Protein AF-0000000078463707 (afdb_homodimer)

Organism: Toxocara canis (NCBI:txid6265)

Secondary structure (DSSP, 8-state):
-----------------------------HHHHHT-SS-HHHHHHHHHTT-SSEE-HHHHHHHHHHHHHHHHHHHHHHHHHHHHTT-SEE-HHHHHHHHHTSHHHHHHTTTB---SSSS---B-HHHH-----/-----------------------------HHHHHT-SS-HHHHHHHHHTT-SSEE-HHHHHHHHHHHHHHHHHHHHHHHHHHHHTT-SEE-HHHHHHHHHTSHHHHHHTTTBPP--SSS---B-HHHH-----

pLDDT: mean 77.5, std 25.82, range [24.16, 98.62]

Solvent-accessible surface area (backbone atoms only — not comparable to full-atom values): 15697 Å² total; per-residue (Å²): 136,87,78,77,78,77,77,77,77,78,74,77,75,76,75,72,74,73,73,68,69,70,73,63,78,69,68,71,50,70,17,61,77,52,74,41,86,61,57,30,70,62,48,40,59,54,48,53,76,50,34,96,49,51,67,34,71,67,22,32,46,44,52,46,50,52,51,50,51,50,49,37,53,51,38,50,41,10,44,50,43,14,48,78,68,74,38,72,46,27,38,44,65,18,46,46,51,32,33,67,73,28,72,51,46,25,64,68,45,61,76,55,42,73,47,83,65,102,52,60,46,60,60,59,59,70,76,72,58,70,68,85,125,138,86,80,77,77,78,77,78,78,79,75,78,75,74,76,71,75,72,73,68,70,70,73,64,76,71,67,71,49,69,18,60,77,54,73,41,87,64,57,30,71,62,47,40,57,54,48,54,76,49,35,94,47,52,68,34,71,68,23,34,48,43,51,46,50,51,51,51,51,51,49,36,52,50,40,49,41,10,43,49,44,14,48,78,66,73,38,73,45,29,38,40,57,19,46,45,49,32,32,66,73,29,72,51,46,27,65,69,44,61,76,55,42,76,46,75,60,103,51,61,43,58,63,60,58,71,77,73,56,71,67,85,125

InterPro domains:
  IPR002119 Histone H2A [PR00620] (26-48)
  IPR002119 Histone H2A [PR00620] (69-82)
  IPR002119 Histone H2A [PR00620] (83-97)
  IPR002119 Histone H2A [PR00620] (111-129)
  IPR002119 Histone H2A [PTHR23430] (25-131)
  IPR002119 Histone H2A [SM00414] (15-133)
  IPR007125 Core Histone H2A/H2B/H3 domain [PF00125] (20-100)
  IPR009072 Histone-fold [G3DSA:1.10.20.10] (13-133)
  IPR009072 Histone-fold [SSF47113] (27-130)
  IPR032454 Histone H2A, C-terminal domain [PF16211] (103-131)
  IPR032458 Histone H2A conserved site [PS00046] (34-40)
  IPR061508 Histone H2A, histone fold [cd00074] (29-114)

Radius of gyration: 28.85 Å; Cα contacts (8 Å, |Δi|>4): 300; chains: 2; bounding box: 52×105×81 Å

Foldseek 3Di:
DPPPPPPPPPPPPPPPPPPPPVVVVVPDAPCVVLVHPDRLVVQLVVVVVQDPDHDDSVRSSVVRVVVRVVVVQLVVQLCVQCVVVVHPDRDLVSSVCSQCVDPVSCVVCVQWARDDDPDDTPRDVCVRPPPDD/DPPPPPPPPPPPPPPPPPPPPVVPVPPDAPCVVLVHPDRLVVQLVVVVVQDPDHDDSVRSSVVRVVVRVVVVQLVVQLCVQCVVVVHPDRALVSSVCSQCVDPVSCVVCVQWARDRPPDDTDRDVCVRCPDDD

Nearest PDB structures (foldseek):
  6jm9-assembly1_C  TM=8.079E-01  e=2.752E-10  Xenopus laevis
  1p3l-assembly1_C  TM=8.059E-01  e=3.718E-10  Xenopus laevis
  5av8-assembly1_C  TM=8.202E-01  e=9.732E-10  Homo sapiens
  6l4a-assembly1_M  TM=8.070E-01  e=7.651E-10  Homo sapiens
  1zbb-assembly1_G  TM=7.973E-01  e=1.098E-09  Xenopus laevis

Structure (mmCIF, N/CA/C/O backbone):
data_AF-0000000078463707-model_v1
#
loop_
_entity.id
_entity.type
_entity.pdbx_description
1 polymer 'Histone H2A'
#
loop_
_atom_site.group_PDB
_atom_site.id
_atom_site.type_symbol
_atom_site.label_atom_id
_atom_site.label_alt_id
_atom_site.label_comp_id
_atom_site.label_asym_id
_atom_site.label_entity_id
_atom_site.label_seq_id
_atom_site.pdbx_PDB_ins_code
_atom_site.Cartn_x
_atom_site.Cartn_y
_atom_site.Cartn_z
_atom_site.occupancy
_atom_site.B_iso_or_equiv
_atom_site.auth_seq_id
_atom_site.auth_comp_id
_atom_site.auth_asym_id
_atom_site.auth_atom_id
_atom_site.pdbx_PDB_model_num
ATOM 1 N N . MET A 1 1 ? 4.469 89 16.562 1 32.66 1 MET A N 1
ATOM 2 C CA . MET A 1 1 ? 5.301 87.938 16 1 32.66 1 MET A CA 1
ATOM 3 C C . MET A 1 1 ? 4.703 86.562 16.297 1 32.66 1 MET A C 1
ATOM 5 O O . MET A 1 1 ? 4.535 86.188 17.453 1 32.66 1 MET A O 1
ATOM 9 N N . ALA A 1 2 ? 3.826 86.062 15.289 1 37.41 2 ALA A N 1
ATOM 10 C CA . ALA A 1 2 ? 2.889 85 15.172 1 37.41 2 ALA A CA 1
ATOM 11 C C . ALA A 1 2 ? 3.617 83.625 15.227 1 37.41 2 ALA A C 1
ATOM 13 O O . ALA A 1 2 ? 4.488 83.375 14.406 1 37.41 2 ALA A O 1
ATOM 14 N N . GLU A 1 3 ? 3.953 83.188 16.484 1 33.53 3 GLU A N 1
ATOM 15 C CA . GLU A 1 3 ? 4.613 81.938 16.781 1 33.53 3 GLU A CA 1
ATOM 16 C C . GLU A 1 3 ? 3.803 80.75 16.266 1 33.53 3 GLU A C 1
ATOM 18 O O . GLU A 1 3 ? 2.66 80.562 16.672 1 33.53 3 GLU A O 1
ATOM 23 N N . TYR A 1 4 ? 3.877 80.438 14.953 1 35.53 4 TYR A N 1
ATOM 24 C CA . TYR A 1 4 ? 3.307 79.25 14.25 1 35.53 4 TYR A CA 1
ATOM 25 C C . TYR A 1 4 ? 3.713 77.938 14.93 1 35.53 4 TYR A C 1
ATOM 27 O O . TYR A 1 4 ? 4.902 77.688 15.102 1 35.53 4 TYR A O 1
ATOM 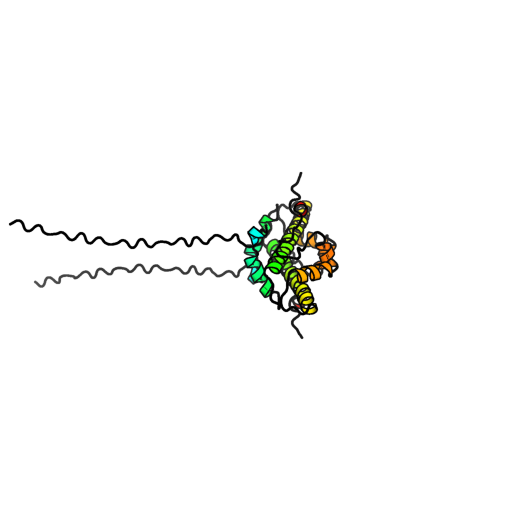35 N N . SER A 1 5 ? 3.016 77.562 16.047 1 36.62 5 SER A N 1
ATOM 36 C CA . SER A 1 5 ? 3.105 76.312 16.734 1 36.62 5 SER A CA 1
ATOM 37 C C . SER A 1 5 ? 3.043 75.125 15.75 1 36.62 5 SER A C 1
ATOM 39 O O . SER A 1 5 ? 2.074 75 15 1 36.62 5 SER A O 1
ATOM 41 N N . ASP A 1 6 ? 4.168 74.688 15.227 1 36.41 6 ASP A N 1
ATOM 42 C CA . ASP A 1 6 ? 4.402 73.562 14.352 1 36.41 6 ASP A CA 1
ATOM 43 C C . ASP A 1 6 ? 3.855 72.25 14.961 1 36.41 6 ASP A C 1
ATOM 45 O O . ASP A 1 6 ? 4.277 71.875 16.047 1 36.41 6 ASP A O 1
ATOM 49 N N . THR A 1 7 ? 2.527 72.062 14.977 1 37.09 7 THR A N 1
ATOM 50 C CA . THR A 1 7 ? 1.872 70.812 15.32 1 37.09 7 THR A CA 1
ATOM 51 C C . THR A 1 7 ? 2.516 69.625 14.57 1 37.09 7 THR A C 1
ATOM 53 O O . THR A 1 7 ? 2.496 69.625 13.336 1 37.09 7 THR A O 1
ATOM 56 N N . VAL A 1 8 ? 3.678 69.062 15.031 1 36.78 8 VAL A N 1
ATOM 57 C CA . VAL A 1 8 ? 4.391 67.938 14.539 1 36.78 8 VAL A CA 1
ATOM 58 C C . VAL A 1 8 ? 3.447 66.75 14.5 1 36.78 8 VAL A C 1
ATOM 60 O O . VAL A 1 8 ? 2.834 66.375 15.516 1 36.78 8 VAL A O 1
ATOM 63 N N . HIS A 1 9 ? 2.623 66.5 13.406 1 36.88 9 HIS A N 1
ATOM 64 C CA . HIS A 1 9 ? 1.878 65.312 13.031 1 36.88 9 HIS A CA 1
ATOM 65 C C . HIS A 1 9 ? 2.736 64.062 13.18 1 36.88 9 HIS A C 1
ATOM 67 O O . HIS A 1 9 ? 3.805 63.969 12.578 1 36.88 9 HIS A O 1
ATOM 73 N N . ASP A 1 10 ? 2.887 63.469 14.453 1 37.5 10 ASP A N 1
ATOM 74 C CA . ASP A 1 10 ? 3.463 62.156 14.719 1 37.5 10 ASP A CA 1
ATOM 75 C C . ASP A 1 10 ? 2.887 61.125 13.773 1 37.5 10 ASP A C 1
ATOM 77 O O . ASP A 1 10 ? 1.686 60.844 13.805 1 37.5 10 ASP A O 1
ATOM 81 N N . ALA A 1 11 ? 3.328 61.125 12.477 1 40.38 11 ALA A N 1
ATOM 82 C CA . ALA A 1 11 ? 3.018 60.031 11.531 1 40.38 11 ALA A CA 1
ATOM 83 C C . ALA A 1 11 ? 3.357 58.688 12.117 1 40.38 11 ALA A C 1
ATOM 85 O O . ALA A 1 11 ? 4.531 58.344 12.297 1 40.38 11 ALA A O 1
ATOM 86 N N . ARG A 1 12 ? 2.568 58.156 13.078 1 41.5 12 ARG A N 1
ATOM 87 C CA . ARG A 1 12 ? 2.637 56.75 13.461 1 41.5 12 ARG A CA 1
ATOM 88 C C . ARG A 1 12 ? 2.738 55.875 12.227 1 41.5 12 ARG A C 1
ATOM 90 O O . ARG A 1 12 ? 1.868 55.906 11.352 1 41.5 12 ARG A O 1
ATOM 97 N N . LYS A 1 13 ? 4.047 55.625 11.719 1 42.34 13 LYS A N 1
ATOM 98 C CA . LYS A 1 13 ? 4.367 54.594 10.727 1 42.34 13 LYS A CA 1
ATOM 99 C C . LYS A 1 13 ? 3.742 53.281 11.094 1 42.34 13 LYS A C 1
ATOM 101 O O . LYS A 1 13 ? 4.102 52.656 12.117 1 42.34 13 LYS A O 1
ATOM 106 N N . VAL A 1 14 ? 2.422 53.031 10.875 1 43.91 14 VAL A N 1
ATOM 107 C CA . VAL A 1 14 ? 1.858 51.688 10.867 1 43.91 14 VAL A CA 1
ATOM 108 C C . VAL A 1 14 ? 2.789 50.719 10.109 1 43.91 14 VAL A C 1
ATOM 110 O O . VAL A 1 14 ? 3.039 50.938 8.914 1 43.91 14 VAL A O 1
ATOM 113 N N . ARG A 1 15 ? 3.865 50.125 10.773 1 40.81 15 ARG A N 1
ATOM 114 C CA . ARG A 1 15 ? 4.617 49 10.242 1 40.81 15 ARG A CA 1
ATOM 115 C C . ARG A 1 15 ? 3.684 47.969 9.617 1 40.81 15 ARG A C 1
ATOM 117 O O . ARG A 1 15 ? 2.863 47.375 10.305 1 40.81 15 ARG A O 1
ATOM 124 N N . ARG A 1 16 ? 3.164 48.281 8.32 1 42.91 16 ARG A N 1
ATOM 125 C CA . ARG A 1 16 ? 2.553 47.188 7.555 1 42.91 16 ARG A CA 1
ATOM 126 C C . ARG A 1 16 ? 3.336 45.875 7.723 1 42.91 16 ARG A C 1
ATOM 128 O O . ARG A 1 16 ? 4.527 45.844 7.41 1 42.91 16 ARG A O 1
ATOM 135 N N . SER A 1 17 ? 3.051 45.125 8.836 1 47.94 17 SER A N 1
ATOM 136 C CA . SER A 1 17 ? 3.527 43.75 8.844 1 47.94 17 SER A CA 1
ATOM 137 C C . SER A 1 17 ? 3.381 43.125 7.465 1 47.94 17 SER A C 1
ATOM 139 O O . SER A 1 17 ? 2.277 43.031 6.922 1 47.94 17 SER A O 1
ATOM 141 N N . ARG A 1 18 ? 4.344 43.469 6.484 1 40.94 18 ARG A N 1
ATOM 142 C CA . ARG A 1 18 ? 4.43 42.688 5.262 1 40.94 18 ARG A CA 1
ATOM 143 C C . ARG A 1 18 ? 4.191 41.188 5.551 1 40.94 18 ARG A C 1
ATOM 145 O O . ARG A 1 18 ? 5.008 40.531 6.211 1 40.94 18 ARG A O 1
ATOM 152 N N . VAL A 1 19 ? 2.967 40.781 5.828 1 45.69 19 VAL A N 1
ATOM 153 C CA . VAL A 1 19 ? 2.729 39.375 5.66 1 45.69 19 VAL A CA 1
ATOM 154 C C . VAL A 1 19 ? 3.375 38.875 4.367 1 45.69 19 VAL A C 1
ATOM 156 O O . VAL A 1 19 ? 2.953 39.25 3.271 1 45.69 19 VAL A O 1
ATOM 159 N N . THR A 1 20 ? 4.688 38.906 4.18 1 41 20 THR A N 1
ATOM 160 C CA . THR A 1 20 ? 5.32 38.156 3.096 1 41 20 THR A CA 1
ATOM 161 C C . THR A 1 20 ? 4.645 36.812 2.9 1 41 20 THR A C 1
ATOM 163 O O . THR A 1 20 ? 4.727 35.938 3.77 1 41 20 THR A O 1
ATOM 166 N N . LYS A 1 21 ? 3.457 36.812 2.342 1 43.75 21 LYS A N 1
ATOM 167 C CA . LYS A 1 21 ? 3.064 35.531 1.788 1 43.75 21 LYS A CA 1
ATOM 168 C C . LYS A 1 21 ? 4.246 34.844 1.118 1 43.75 21 LYS A C 1
ATOM 170 O O . LYS A 1 21 ? 4.805 35.344 0.147 1 43.75 21 LYS A O 1
ATOM 175 N N . SER A 1 22 ? 5.27 34.312 1.811 1 43.94 22 SER A N 1
ATOM 176 C CA . SER A 1 22 ? 6.227 33.469 1.121 1 43.94 22 SER A CA 1
ATOM 177 C C . SER A 1 22 ? 5.609 32.812 -0.118 1 43.94 22 SER A C 1
ATOM 179 O O . SER A 1 22 ? 4.547 32.188 -0.039 1 43.94 22 SER A O 1
ATOM 181 N N . GLU A 1 23 ? 5.539 33.5 -1.207 1 41.66 23 GLU A N 1
ATOM 182 C CA . GLU A 1 23 ? 5.359 32.781 -2.475 1 41.66 23 GLU A CA 1
ATOM 183 C C . GLU A 1 23 ? 5.91 31.375 -2.404 1 41.66 23 GLU A C 1
ATOM 185 O O . GLU A 1 23 ? 7.125 31.172 -2.395 1 41.66 23 GLU A O 1
ATOM 190 N N . GLU A 1 24 ? 5.582 30.531 -1.396 1 44.91 24 GLU A N 1
ATOM 191 C CA . GLU A 1 24 ? 5.926 29.125 -1.585 1 44.91 24 GLU A CA 1
ATOM 192 C C . GLU A 1 24 ? 5.914 28.75 -3.064 1 44.91 24 GLU A C 1
ATOM 194 O O . GLU A 1 24 ? 4.867 28.797 -3.713 1 44.91 24 GLU A O 1
ATOM 199 N N . SER A 1 25 ? 6.746 29.406 -3.939 1 49.88 25 SER A N 1
ATOM 200 C CA . SER A 1 25 ? 6.969 28.859 -5.277 1 49.88 25 SER A CA 1
ATOM 201 C C . SER A 1 25 ? 6.488 27.422 -5.375 1 49.88 25 SER A C 1
ATOM 203 O O . SER A 1 25 ? 7.012 26.531 -4.691 1 49.88 25 SER A O 1
ATOM 205 N N . GLY A 1 26 ? 5.285 27.172 -5.273 1 53.56 26 GLY A N 1
ATOM 206 C CA . GLY A 1 26 ? 4.398 26.062 -4.988 1 53.56 26 GLY A CA 1
ATOM 207 C C . GLY A 1 26 ? 4.797 24.781 -5.703 1 53.56 26 GLY A C 1
ATOM 208 O O . GLY A 1 26 ? 4.254 24.453 -6.758 1 53.56 26 GLY A O 1
ATOM 209 N N . ARG A 1 27 ? 6.133 24.484 -5.598 1 70.06 27 ARG A N 1
ATOM 210 C CA . ARG A 1 27 ? 6.57 23.25 -6.238 1 70.06 27 ARG A CA 1
ATOM 211 C C . ARG A 1 27 ? 5.535 22.156 -6.062 1 70.06 27 ARG A C 1
ATOM 213 O O . ARG A 1 27 ? 5.074 21.891 -4.945 1 70.06 27 ARG A O 1
ATOM 220 N N . LEU A 1 28 ? 5.004 21.859 -7.223 1 79.38 28 LEU A N 1
ATOM 221 C CA . LEU A 1 28 ? 4.074 20.734 -7.223 1 79.38 28 LEU A CA 1
ATOM 222 C C . LEU A 1 28 ? 4.605 19.594 -6.379 1 79.38 28 LEU A C 1
ATOM 224 O O . LEU A 1 28 ? 5.812 19.328 -6.363 1 79.38 28 LEU A O 1
ATOM 228 N N . SER A 1 29 ? 3.779 19.062 -5.582 1 85.12 29 SER A N 1
ATOM 229 C CA . SER A 1 29 ? 4.172 17.938 -4.754 1 85.12 29 SER A CA 1
ATOM 230 C C . SER A 1 29 ? 4.719 16.797 -5.602 1 85.12 29 SER A C 1
ATOM 232 O O . SER A 1 29 ? 4.441 16.719 -6.801 1 85.12 29 SER A O 1
ATOM 234 N N . ARG A 1 30 ? 5.586 16 -5.086 1 83.31 30 ARG A N 1
ATOM 235 C CA . ARG A 1 30 ? 6.125 14.82 -5.758 1 83.31 30 ARG A CA 1
ATOM 236 C C . ARG A 1 30 ? 5.004 13.93 -6.273 1 83.31 30 ARG A C 1
ATOM 238 O O . ARG A 1 30 ? 5.086 13.398 -7.383 1 83.31 30 ARG A O 1
ATOM 245 N N . SER A 1 31 ? 3.924 13.758 -5.508 1 86.12 31 SER A N 1
ATOM 246 C CA . SER A 1 31 ? 2.77 12.961 -5.91 1 86.12 31 SER A CA 1
ATOM 247 C C . SER A 1 31 ? 2.119 13.523 -7.168 1 86.12 31 SER A C 1
ATOM 249 O O . SER A 1 31 ? 1.816 12.781 -8.109 1 86.12 31 SER A O 1
ATOM 251 N N . PHE A 1 32 ? 1.933 14.773 -7.188 1 81.75 32 PHE A N 1
ATOM 252 C CA . PHE A 1 32 ? 1.322 15.422 -8.336 1 81.75 32 PHE A CA 1
ATOM 253 C C . PHE A 1 32 ? 2.188 15.25 -9.578 1 81.75 32 PHE A C 1
ATOM 255 O O . PHE A 1 32 ? 1.686 14.883 -10.648 1 81.75 32 PHE A O 1
ATOM 262 N N . ARG A 1 33 ? 3.486 15.508 -9.438 1 84.38 33 ARG A N 1
ATOM 263 C CA . ARG A 1 33 ? 4.406 15.359 -10.562 1 84.38 33 ARG A CA 1
ATOM 264 C C . ARG A 1 33 ? 4.43 13.922 -11.07 1 84.38 33 ARG A C 1
ATOM 266 O O . ARG A 1 33 ? 4.629 13.688 -12.266 1 84.38 33 ARG A O 1
ATOM 273 N N . ALA A 1 34 ? 4.164 12.977 -10.211 1 87.69 34 ALA A N 1
ATOM 274 C CA . ALA A 1 34 ? 4.207 11.555 -10.562 1 87.69 34 ALA A CA 1
ATOM 275 C C . ALA A 1 34 ? 2.832 11.055 -10.984 1 87.69 34 ALA A C 1
ATOM 277 O O . ALA A 1 34 ? 2.688 9.898 -11.398 1 87.69 34 ALA A O 1
ATOM 278 N N . GLY A 1 35 ? 1.725 11.93 -10.867 1 89.81 35 GLY A N 1
ATOM 279 C CA . GLY A 1 35 ? 0.368 11.523 -11.203 1 89.81 35 GLY A CA 1
ATOM 280 C C . GLY A 1 35 ? -0.224 10.539 -10.219 1 89.81 35 GLY A C 1
ATOM 281 O O . GLY A 1 35 ? -1.031 9.688 -10.594 1 89.81 35 GLY A O 1
ATOM 282 N N . LEU A 1 36 ? 0.267 10.641 -9.016 1 93.94 36 LEU A N 1
ATOM 283 C CA . LEU A 1 36 ? -0.177 9.703 -7.992 1 93.94 36 LEU A CA 1
ATOM 284 C C . LEU A 1 36 ? -1.161 10.367 -7.035 1 93.94 36 LEU A C 1
ATOM 286 O O . LEU A 1 36 ? -1.018 11.547 -6.711 1 93.94 36 LEU A O 1
ATOM 290 N N . ASN A 1 37 ? -2.143 9.633 -6.68 1 94.62 37 ASN A N 1
ATOM 291 C CA . ASN A 1 37 ? -3.053 10.086 -5.637 1 94.62 37 ASN A CA 1
ATOM 292 C C . ASN A 1 37 ? -2.459 9.875 -4.246 1 94.62 37 ASN A C 1
ATOM 294 O O . ASN A 1 37 ? -2.686 10.68 -3.34 1 94.62 37 ASN A O 1
ATOM 298 N N . PHE A 1 38 ? -1.757 8.758 -4.078 1 97.06 38 PHE A N 1
ATOM 299 C CA . PHE A 1 38 ? -1.075 8.539 -2.811 1 97.06 38 PHE A CA 1
ATOM 300 C C . PHE A 1 38 ? -0.022 9.617 -2.568 1 97.06 38 PHE A C 1
ATOM 302 O O . PHE A 1 38 ? 0.717 9.984 -3.482 1 97.06 38 PHE A O 1
ATOM 309 N N . PRO A 1 39 ? 0.075 10.07 -1.387 1 97.56 39 PRO A N 1
ATOM 310 C CA . PRO A 1 39 ? 1.062 11.102 -1.066 1 97.56 39 PRO A CA 1
ATOM 311 C C . PRO A 1 39 ? 2.477 10.547 -0.932 1 97.56 39 PRO A C 1
ATOM 313 O O . PRO A 1 39 ? 2.83 9.992 0.114 1 97.56 39 PRO A O 1
ATOM 316 N N . VAL A 1 40 ? 3.322 10.883 -1.841 1 97.44 40 VAL A N 1
ATOM 317 C CA . VAL A 1 40 ? 4.641 10.258 -1.942 1 97.44 40 VAL A CA 1
ATOM 318 C C . VAL A 1 40 ? 5.488 10.656 -0.737 1 97.44 40 VAL A C 1
ATOM 320 O O . VAL A 1 40 ? 6.191 9.82 -0.165 1 97.44 40 VAL A O 1
ATOM 323 N N . GLY A 1 41 ? 5.504 11.93 -0.395 1 96.75 41 GLY A N 1
ATOM 324 C CA . GLY A 1 41 ? 6.297 12.367 0.741 1 96.75 41 GLY A CA 1
ATOM 325 C C . GLY A 1 41 ? 5.965 11.633 2.023 1 96.75 41 GLY A C 1
ATOM 326 O O . GLY A 1 41 ? 6.863 11.18 2.738 1 96.75 41 GLY A O 1
ATOM 327 N N . ARG A 1 42 ? 4.715 11.484 2.293 1 97.56 42 ARG A N 1
ATOM 328 C CA . ARG A 1 42 ? 4.266 10.797 3.502 1 97.56 42 ARG A CA 1
ATOM 329 C C . ARG A 1 42 ? 4.559 9.305 3.426 1 97.56 42 ARG A C 1
ATOM 331 O O . ARG A 1 42 ? 5.016 8.711 4.402 1 97.56 42 ARG A O 1
ATOM 338 N N . MET A 1 43 ? 4.324 8.758 2.291 1 98.31 43 MET A N 1
ATOM 339 C CA . MET A 1 43 ? 4.621 7.34 2.102 1 98.31 43 MET A CA 1
ATOM 340 C C . MET A 1 43 ? 6.109 7.066 2.291 1 98.31 43 MET A C 1
ATOM 342 O O . MET A 1 43 ? 6.484 6.078 2.928 1 98.31 43 MET A O 1
ATOM 346 N N . HIS A 1 44 ? 6.883 7.941 1.693 1 98.19 44 HIS A N 1
ATOM 347 C CA . HIS A 1 44 ? 8.328 7.801 1.827 1 98.19 44 HIS A CA 1
ATOM 348 C C . HIS A 1 44 ? 8.742 7.738 3.295 1 98.19 44 HIS A C 1
ATOM 350 O O . HIS A 1 44 ? 9.578 6.914 3.674 1 98.19 44 HIS A O 1
ATOM 356 N N . ARG A 1 45 ? 8.18 8.57 4.094 1 97.75 45 ARG A N 1
ATOM 357 C CA . ARG A 1 45 ? 8.477 8.555 5.523 1 97.75 45 ARG A CA 1
ATOM 358 C C . ARG A 1 45 ? 8.055 7.234 6.156 1 97.75 45 ARG A C 1
ATOM 360 O O . ARG A 1 45 ? 8.781 6.68 6.984 1 97.75 45 ARG A O 1
ATOM 367 N N . LEU A 1 46 ? 6.902 6.711 5.785 1 98 46 LEU A N 1
ATOM 368 C CA . LEU A 1 46 ? 6.441 5.426 6.297 1 98 46 LEU A CA 1
ATOM 369 C C . LEU A 1 46 ? 7.379 4.301 5.867 1 98 46 LEU A C 1
ATOM 371 O O . LEU A 1 46 ? 7.664 3.393 6.652 1 98 46 LEU A O 1
ATOM 375 N N . PHE A 1 47 ? 7.828 4.355 4.598 1 98.44 47 PHE A N 1
ATOM 376 C CA . PHE A 1 47 ? 8.727 3.328 4.078 1 98.44 47 PHE A CA 1
ATOM 377 C C . PHE A 1 47 ? 9.984 3.221 4.938 1 98.44 47 PHE A C 1
ATOM 379 O O . PHE A 1 47 ? 10.484 2.121 5.168 1 98.44 47 PHE A O 1
ATOM 386 N N . ARG A 1 48 ? 10.469 4.332 5.406 1 96.94 48 ARG A N 1
ATOM 387 C CA . ARG A 1 48 ? 11.711 4.355 6.18 1 96.94 48 ARG A CA 1
ATOM 388 C C . ARG A 1 48 ? 11.555 3.572 7.48 1 96.94 48 ARG A C 1
ATOM 390 O O . ARG A 1 48 ? 12.531 3.035 8.008 1 96.94 48 ARG A O 1
ATOM 397 N N . ARG A 1 49 ? 10.305 3.439 7.91 1 96.5 49 ARG A N 1
ATOM 398 C CA . ARG A 1 49 ? 10.047 2.697 9.133 1 96.5 49 ARG A CA 1
ATOM 399 C C . ARG A 1 49 ? 10.07 1.193 8.883 1 96.5 49 ARG A C 1
ATOM 401 O O . ARG A 1 49 ? 10.133 0.4 9.82 1 96.5 49 ARG A O 1
ATOM 408 N N . HIS A 1 50 ? 10.016 0.83 7.656 1 96.75 50 HIS A N 1
ATOM 409 C CA . HIS A 1 50 ? 9.906 -0.583 7.309 1 96.75 50 HIS A CA 1
ATOM 410 C C . HIS A 1 50 ? 11.164 -1.072 6.59 1 96.75 50 HIS A C 1
ATOM 412 O O . HIS A 1 50 ? 11.172 -2.17 6.027 1 96.75 50 HIS A O 1
ATOM 418 N N . SER A 1 51 ? 12.117 -0.209 6.516 1 97 51 SER A N 1
ATOM 419 C CA . SER A 1 51 ? 13.352 -0.596 5.844 1 97 51 SER A CA 1
ATOM 420 C C . SER A 1 51 ? 14.57 -0.327 6.723 1 97 51 SER A C 1
ATOM 422 O O . SER A 1 51 ? 14.617 0.682 7.426 1 97 51 SER A O 1
ATOM 424 N N . ARG A 1 52 ? 15.516 -1.138 6.609 1 92.56 52 ARG A N 1
ATOM 425 C CA . ARG A 1 52 ? 16.797 -0.912 7.277 1 92.56 52 ARG A CA 1
ATOM 426 C C . ARG A 1 52 ? 17.734 -0.076 6.406 1 92.56 52 ARG A C 1
ATOM 428 O O . ARG A 1 52 ? 18.734 0.44 6.887 1 92.56 52 ARG A O 1
ATOM 435 N N . LYS A 1 53 ? 17.438 0.022 5.148 1 95.5 53 LYS A N 1
ATOM 436 C CA . LYS A 1 53 ? 18.25 0.79 4.199 1 95.5 53 LYS A CA 1
ATOM 437 C C . LYS A 1 53 ? 17.578 2.125 3.875 1 95.5 53 LYS A C 1
ATOM 439 O O . LYS A 1 53 ? 16.359 2.256 3.963 1 95.5 53 LYS A O 1
ATOM 444 N N . ARG A 1 54 ? 18.5 3.08 3.455 1 97.94 54 ARG A N 1
ATOM 445 C CA . ARG A 1 54 ? 17.969 4.32 2.898 1 97.94 54 ARG A CA 1
ATOM 446 C C . ARG A 1 54 ? 17.234 4.059 1.591 1 97.94 54 ARG A C 1
ATOM 448 O O . ARG A 1 54 ? 17.531 3.104 0.877 1 97.94 54 ARG A O 1
ATOM 455 N N . ILE A 1 55 ? 16.297 4.859 1.361 1 98.44 55 ILE A N 1
ATOM 456 C CA . ILE A 1 55 ? 15.484 4.738 0.16 1 98.44 55 ILE A CA 1
ATOM 457 C C . ILE A 1 55 ? 15.594 6.012 -0.672 1 98.44 55 ILE A C 1
ATOM 459 O O . ILE A 1 55 ? 15.344 7.113 -0.17 1 98.44 55 ILE A O 1
ATOM 463 N N . ALA A 1 56 ? 15.953 5.832 -1.877 1 97.19 56 ALA A N 1
ATOM 464 C CA . ALA A 1 56 ? 16.031 6.969 -2.789 1 97.19 56 ALA A CA 1
ATOM 465 C C . ALA A 1 56 ? 14.656 7.551 -3.068 1 97.19 56 ALA A C 1
ATOM 467 O O . ALA A 1 56 ? 13.648 6.836 -3.006 1 97.19 56 ALA A O 1
ATOM 468 N N . GLU A 1 57 ? 14.695 8.812 -3.393 1 95.5 57 GLU A N 1
ATOM 469 C CA . GLU A 1 57 ? 13.445 9.516 -3.668 1 95.5 57 GLU A CA 1
ATOM 470 C C . GLU A 1 57 ? 12.688 8.852 -4.82 1 95.5 57 GLU A C 1
ATOM 472 O O . GLU A 1 57 ? 11.477 8.641 -4.734 1 95.5 57 GLU A O 1
ATOM 477 N N . ASP A 1 58 ? 13.375 8.5 -5.883 1 94.5 58 ASP A N 1
ATOM 478 C CA . ASP A 1 58 ? 12.734 7.902 -7.047 1 94.5 58 ASP A CA 1
ATOM 479 C C . ASP A 1 58 ? 12.195 6.508 -6.723 1 94.5 58 ASP A C 1
ATOM 481 O O . ASP A 1 58 ? 11.164 6.094 -7.254 1 94.5 58 ASP A O 1
ATOM 485 N N . ALA A 1 59 ? 12.891 5.805 -5.867 1 96.88 59 ALA A N 1
ATOM 486 C CA . ALA A 1 59 ? 12.391 4.504 -5.43 1 96.88 59 ALA A CA 1
ATOM 487 C C . ALA A 1 59 ? 11.109 4.652 -4.613 1 96.88 59 ALA A C 1
ATOM 489 O O . ALA A 1 59 ? 10.188 3.848 -4.75 1 96.88 59 ALA A O 1
ATOM 490 N N . ALA A 1 60 ? 11.109 5.66 -3.812 1 97.38 60 ALA A N 1
ATOM 491 C CA . ALA A 1 60 ? 9.906 5.918 -3.025 1 97.38 60 ALA A CA 1
ATOM 492 C C . ALA A 1 60 ? 8.711 6.215 -3.928 1 97.38 60 ALA A C 1
ATOM 494 O O . ALA A 1 60 ? 7.59 5.773 -3.654 1 97.38 60 ALA A O 1
ATOM 495 N N . ILE A 1 61 ? 8.969 6.957 -4.973 1 96.94 61 ILE A N 1
ATOM 496 C CA . ILE A 1 61 ? 7.91 7.258 -5.934 1 96.94 61 ILE A CA 1
ATOM 497 C C . ILE A 1 61 ? 7.406 5.961 -6.566 1 96.94 61 ILE A C 1
ATOM 499 O O . ILE A 1 61 ? 6.195 5.715 -6.605 1 96.94 61 ILE A O 1
ATOM 503 N N . GLN A 1 62 ? 8.266 5.129 -6.988 1 96.69 62 GLN A N 1
ATOM 504 C CA . GLN A 1 62 ? 7.879 3.873 -7.621 1 96.69 62 GLN A CA 1
ATOM 505 C C . GLN A 1 62 ? 7.168 2.955 -6.625 1 96.69 62 GLN A C 1
ATOM 507 O O . GLN A 1 62 ? 6.199 2.283 -6.98 1 96.69 62 GLN A O 1
ATOM 512 N N . MET A 1 63 ? 7.715 2.908 -5.426 1 97.44 63 MET A N 1
ATOM 513 C CA . MET A 1 63 ? 7.078 2.1 -4.387 1 97.44 63 MET A CA 1
ATOM 514 C C . MET A 1 63 ? 5.648 2.572 -4.133 1 97.44 63 MET A C 1
ATOM 516 O O . MET A 1 63 ? 4.738 1.756 -3.979 1 97.44 63 MET A O 1
ATOM 520 N N . THR A 1 64 ? 5.469 3.865 -4.066 1 98 64 THR A N 1
ATOM 521 C CA . THR A 1 64 ? 4.145 4.438 -3.859 1 98 64 THR A CA 1
ATOM 522 C C . THR A 1 64 ? 3.209 4.066 -5.008 1 98 64 THR A C 1
ATOM 524 O O . THR A 1 64 ? 2.051 3.707 -4.781 1 98 64 THR A O 1
ATOM 527 N N . ALA A 1 65 ? 3.723 4.102 -6.211 1 97.06 65 ALA A N 1
ATOM 528 C CA . ALA A 1 65 ? 2.926 3.732 -7.379 1 97.06 65 ALA A CA 1
ATOM 529 C C . ALA A 1 65 ? 2.506 2.268 -7.32 1 97.06 65 ALA A C 1
ATOM 531 O O . ALA A 1 65 ? 1.361 1.93 -7.629 1 97.06 65 ALA A O 1
ATOM 532 N N . VAL A 1 66 ? 3.375 1.43 -6.91 1 97.56 66 VAL A N 1
ATOM 533 C CA . VAL A 1 66 ? 3.092 0.004 -6.785 1 97.56 66 VAL A CA 1
ATOM 534 C C . VAL A 1 66 ? 1.98 -0.214 -5.758 1 97.56 66 VAL A C 1
ATOM 536 O O . VAL A 1 66 ? 1.025 -0.951 -6.016 1 97.56 66 VAL A O 1
ATOM 539 N N . LEU A 1 67 ? 2.113 0.465 -4.613 1 98.19 67 LEU A N 1
ATOM 540 C CA . LEU A 1 67 ? 1.106 0.299 -3.572 1 98.19 67 LEU A CA 1
ATOM 541 C C . LEU A 1 67 ? -0.242 0.846 -4.027 1 98.19 67 LEU A C 1
ATOM 543 O O . LEU A 1 67 ? -1.288 0.283 -3.695 1 98.19 67 LEU A O 1
ATOM 547 N N . GLU A 1 68 ? -0.179 1.956 -4.754 1 98 68 GLU A N 1
ATOM 548 C CA . GLU A 1 68 ? -1.428 2.496 -5.281 1 98 68 GLU A CA 1
ATOM 549 C C . GLU A 1 68 ? -2.072 1.528 -6.27 1 98 68 GLU A C 1
ATOM 551 O O . GLU A 1 68 ? -3.285 1.311 -6.23 1 98 68 GLU A O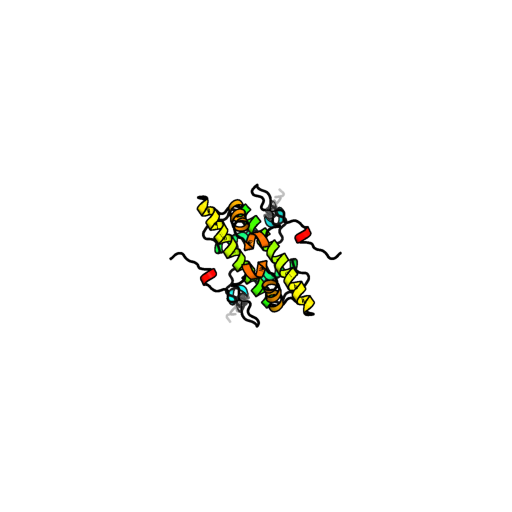 1
ATOM 556 N N . TYR A 1 69 ? -1.296 0.957 -7.121 1 96.75 69 TYR A N 1
ATOM 557 C CA . TYR A 1 69 ? -1.784 -0.045 -8.062 1 96.75 69 TYR A CA 1
ATOM 558 C C . TYR A 1 69 ? -2.428 -1.216 -7.328 1 96.75 69 TYR A C 1
ATOM 560 O O . TYR A 1 69 ? -3.549 -1.617 -7.648 1 96.75 69 TYR A O 1
ATOM 568 N N . LEU A 1 70 ? -1.768 -1.771 -6.348 1 97.5 70 LEU A N 1
ATOM 569 C CA . LEU A 1 70 ? -2.268 -2.904 -5.574 1 97.5 70 LEU A CA 1
ATOM 570 C C . LEU A 1 70 ? -3.551 -2.537 -4.84 1 97.5 70 LEU A C 1
ATOM 572 O O . LEU A 1 70 ? -4.465 -3.357 -4.727 1 97.5 70 LEU A O 1
ATOM 576 N N . THR A 1 71 ? -3.592 -1.314 -4.293 1 98.5 71 THR A N 1
ATOM 577 C CA . THR A 1 71 ? -4.797 -0.828 -3.631 1 98.5 71 THR A CA 1
ATOM 578 C C . THR A 1 71 ? -5.988 -0.87 -4.582 1 98.5 71 THR A C 1
ATOM 580 O O . THR A 1 71 ? -7.055 -1.38 -4.23 1 98.5 71 THR A O 1
ATOM 583 N N . THR A 1 72 ? -5.801 -0.326 -5.773 1 97.81 72 THR A N 1
ATOM 584 C CA . THR A 1 72 ? -6.871 -0.302 -6.762 1 97.81 72 THR A CA 1
ATOM 585 C C . THR A 1 72 ? -7.32 -1.719 -7.105 1 97.81 72 THR A C 1
ATOM 587 O O . THR A 1 72 ? -8.516 -2.004 -7.141 1 97.81 72 THR A O 1
ATOM 590 N N . GLU A 1 73 ? -6.379 -2.584 -7.297 1 97 73 GLU A N 1
ATOM 591 C CA . GLU A 1 73 ? -6.684 -3.969 -7.648 1 97 73 GLU A CA 1
ATOM 592 C C . GLU A 1 73 ? -7.453 -4.664 -6.527 1 97 73 GLU A C 1
ATOM 594 O O . GLU A 1 73 ? -8.469 -5.309 -6.777 1 97 73 GLU A O 1
ATOM 599 N N . LEU A 1 74 ? -7 -4.559 -5.289 1 98.31 74 LEU A N 1
ATOM 600 C CA . LEU A 1 74 ? -7.633 -5.191 -4.137 1 98.31 74 LEU A CA 1
ATOM 601 C C . LEU A 1 74 ? -9.055 -4.672 -3.947 1 98.31 74 LEU A C 1
ATOM 603 O O . LEU A 1 74 ? -9.977 -5.453 -3.709 1 98.31 74 LEU A O 1
ATOM 607 N N . LEU A 1 75 ? -9.219 -3.387 -4.102 1 98.62 75 LEU A N 1
ATOM 608 C CA . LEU A 1 75 ? -10.531 -2.793 -3.863 1 98.62 75 LEU A CA 1
ATOM 609 C C . LEU A 1 75 ? -11.5 -3.156 -4.98 1 98.62 75 LEU A C 1
ATOM 611 O O . LEU A 1 75 ? -12.695 -3.32 -4.738 1 98.62 75 LEU A O 1
ATOM 615 N N . GLU A 1 76 ? -11.008 -3.248 -6.195 1 98.44 76 GLU A N 1
ATOM 616 C CA . GLU A 1 76 ? -11.859 -3.703 -7.289 1 98.44 76 GLU A CA 1
ATOM 617 C C . GLU A 1 76 ? -12.359 -5.125 -7.047 1 98.44 76 GLU A C 1
ATOM 619 O O . GLU A 1 76 ? -13.562 -5.395 -7.148 1 98.44 76 GLU A O 1
ATOM 624 N N . LEU A 1 77 ? -11.445 -6.02 -6.723 1 98.25 77 LEU A N 1
ATOM 625 C CA . LEU A 1 77 ? -11.812 -7.402 -6.445 1 98.25 77 LEU A CA 1
ATOM 626 C C . LEU A 1 77 ? -12.742 -7.488 -5.246 1 98.25 77 LEU A C 1
ATOM 628 O O . LEU A 1 77 ? -13.727 -8.242 -5.266 1 98.25 77 LEU A O 1
ATOM 632 N N . ALA A 1 78 ? -12.438 -6.738 -4.18 1 98.31 78 ALA A N 1
ATOM 633 C CA . ALA A 1 78 ? -13.281 -6.734 -2.99 1 98.31 78 ALA A CA 1
ATOM 634 C C . ALA A 1 78 ? -14.664 -6.148 -3.295 1 98.31 78 ALA A C 1
ATOM 636 O O . ALA A 1 78 ? -15.672 -6.602 -2.746 1 98.31 78 ALA A O 1
ATOM 637 N N . GLY A 1 79 ? -14.68 -5.109 -4.121 1 98.38 79 GLY A N 1
ATOM 638 C CA . GLY A 1 79 ? -15.945 -4.555 -4.555 1 98.38 79 GLY A CA 1
ATOM 639 C C . GLY A 1 79 ? -16.812 -5.551 -5.305 1 98.38 79 GLY A C 1
ATOM 640 O O . GLY A 1 79 ? -18.016 -5.617 -5.086 1 98.38 79 GLY A O 1
ATOM 641 N N . ASP A 1 80 ? -16.172 -6.305 -6.172 1 97.88 80 ASP A N 1
ATOM 642 C CA . ASP A 1 80 ? -16.891 -7.359 -6.895 1 97.88 80 ASP A CA 1
ATOM 643 C C . ASP A 1 80 ? -17.422 -8.414 -5.938 1 97.88 80 ASP A C 1
ATOM 645 O O . ASP A 1 80 ? -18.547 -8.891 -6.105 1 97.88 80 ASP A O 1
ATOM 649 N N . ALA A 1 81 ? -16.641 -8.773 -4.973 1 97.5 81 ALA A N 1
ATOM 650 C CA . ALA A 1 81 ? -17.094 -9.727 -3.961 1 97.5 81 ALA A CA 1
ATOM 651 C C . ALA A 1 81 ? -18.297 -9.188 -3.189 1 97.5 81 ALA A C 1
ATOM 653 O O . ALA A 1 81 ? -19.25 -9.922 -2.92 1 97.5 81 ALA A O 1
ATOM 654 N N . ALA A 1 82 ? -18.234 -7.922 -2.84 1 97.81 82 ALA A N 1
ATOM 655 C CA . ALA A 1 82 ? -19.359 -7.289 -2.15 1 97.81 82 ALA A CA 1
ATOM 656 C C . ALA A 1 82 ? -20.609 -7.316 -3.014 1 97.81 82 ALA A C 1
ATOM 658 O O . ALA A 1 82 ? -21.688 -7.676 -2.539 1 97.81 82 ALA A O 1
ATOM 659 N N . ARG A 1 83 ? -20.469 -6.973 -4.246 1 97.62 83 ARG A N 1
ATOM 660 C CA . ARG A 1 83 ? -21.578 -6.961 -5.184 1 97.62 83 ARG A CA 1
ATOM 661 C C . ARG A 1 83 ? -22.188 -8.352 -5.332 1 97.62 83 ARG A C 1
ATOM 663 O O . ARG A 1 83 ? -23.422 -8.5 -5.312 1 97.62 83 ARG A O 1
ATOM 670 N N . ALA A 1 84 ? -21.359 -9.297 -5.512 1 97.25 84 ALA A N 1
ATOM 671 C CA . ALA A 1 84 ? -21.812 -10.68 -5.652 1 97.25 84 ALA A CA 1
ATOM 672 C C . ALA A 1 84 ? -22.578 -11.125 -4.418 1 97.25 84 ALA A C 1
ATOM 674 O O . ALA A 1 84 ? -23.438 -12.016 -4.5 1 97.25 84 ALA A O 1
ATOM 675 N N . ASN A 1 85 ? -22.312 -10.438 -3.275 1 96 85 ASN A N 1
ATOM 676 C CA . ASN A 1 85 ? -23 -10.758 -2.023 1 96 85 ASN A CA 1
ATOM 677 C C . ASN A 1 85 ? -24.172 -9.82 -1.771 1 96 85 ASN A C 1
ATOM 679 O O . ASN A 1 85 ? -24.75 -9.836 -0.684 1 96 85 ASN A O 1
ATOM 683 N N . GLY A 1 86 ? -24.438 -8.984 -2.682 1 96.56 86 GLY A N 1
ATOM 684 C CA . GLY A 1 86 ? -25.562 -8.078 -2.578 1 96.56 86 GLY A CA 1
ATOM 685 C C . GLY A 1 86 ? -25.328 -6.941 -1.6 1 96.56 86 GLY A C 1
ATOM 686 O O . GLY A 1 86 ? -26.281 -6.449 -0.973 1 96.56 86 GLY A O 1
ATOM 687 N N . LYS A 1 87 ? -24.078 -6.652 -1.342 1 96.38 87 LYS A N 1
ATOM 688 C CA . LYS A 1 87 ? -23.75 -5.59 -0.395 1 96.38 87 LYS A CA 1
ATOM 689 C C . LYS A 1 87 ? -23.297 -4.324 -1.122 1 96.38 87 LYS A C 1
ATOM 691 O O . LYS A 1 87 ? -22.641 -4.402 -2.166 1 96.38 87 LYS A O 1
ATOM 696 N N . ARG A 1 88 ? -23.594 -3.26 -0.53 1 96.25 88 ARG A N 1
ATOM 697 C CA . ARG A 1 88 ? -23.203 -1.966 -1.087 1 96.25 88 ARG A CA 1
ATOM 698 C C . ARG A 1 88 ? -21.891 -1.482 -0.491 1 96.25 88 ARG A C 1
ATOM 700 O O . ARG A 1 88 ? -21.266 -0.552 -1.014 1 96.25 88 ARG A O 1
ATOM 707 N N . ARG A 1 89 ? -21.5 -2.168 0.575 1 98 89 ARG A N 1
ATOM 708 C CA . ARG A 1 89 ? -20.312 -1.765 1.315 1 98 89 ARG A CA 1
ATOM 709 C C . ARG A 1 89 ? -19.312 -2.912 1.411 1 98 89 ARG A C 1
ATOM 711 O O . ARG A 1 89 ? -19.688 -4.051 1.687 1 98 89 ARG A O 1
ATOM 718 N N . ILE A 1 90 ? -18.094 -2.561 1.107 1 98.12 90 ILE A N 1
ATOM 719 C CA . ILE A 1 90 ? -17.016 -3.541 1.277 1 98.12 90 ILE A CA 1
ATOM 720 C C . ILE A 1 90 ? -16.766 -3.779 2.766 1 98.12 90 ILE A C 1
ATOM 722 O O . ILE A 1 90 ? -16.484 -2.842 3.51 1 98.12 90 ILE A O 1
ATOM 726 N N . CYS A 1 91 ? -16.922 -4.949 3.186 1 96.75 91 CYS A N 1
ATOM 727 C CA . CYS A 1 91 ? -16.625 -5.395 4.539 1 96.75 91 CYS A CA 1
ATOM 728 C C . CYS A 1 91 ? -15.438 -6.352 4.547 1 96.75 91 CYS A C 1
ATOM 730 O O . CYS A 1 91 ? -14.969 -6.777 3.486 1 96.75 91 CYS A O 1
ATOM 732 N N . PRO A 1 92 ? -14.852 -6.59 5.73 1 96.69 92 PRO A N 1
ATOM 733 C CA . PRO A 1 92 ? -13.648 -7.426 5.805 1 96.69 92 PRO A CA 1
ATOM 734 C C . PRO A 1 92 ? -13.812 -8.758 5.078 1 96.69 92 PRO A C 1
ATOM 736 O O . PRO A 1 92 ? -12.883 -9.234 4.426 1 96.69 92 PRO A O 1
ATOM 739 N N . ARG A 1 93 ? -14.969 -9.281 5.117 1 95.25 93 ARG A N 1
ATOM 740 C CA . ARG A 1 93 ? -15.203 -10.555 4.441 1 95.25 93 ARG A CA 1
ATOM 741 C C . ARG A 1 93 ? -14.969 -10.43 2.941 1 95.25 93 ARG A C 1
ATOM 743 O O . ARG A 1 93 ? -14.453 -11.352 2.311 1 95.25 93 ARG A O 1
ATOM 750 N N . HIS A 1 94 ? -15.383 -9.383 2.4 1 97.56 94 HIS A N 1
ATOM 751 C CA . HIS A 1 94 ? -15.219 -9.172 0.967 1 97.56 94 HIS A CA 1
ATOM 752 C C . HIS A 1 94 ? -13.742 -9.07 0.596 1 97.56 94 HIS A C 1
ATOM 754 O O . HIS A 1 94 ? -13.328 -9.547 -0.467 1 97.56 94 HIS A O 1
ATOM 760 N N . LEU A 1 95 ? -12.883 -8.461 1.452 1 97.81 95 LEU A N 1
ATOM 761 C CA . LEU A 1 95 ? -11.445 -8.414 1.233 1 97.81 95 LEU A CA 1
ATOM 762 C C . LEU A 1 95 ? -10.836 -9.812 1.29 1 97.81 95 LEU A C 1
ATOM 764 O O . LEU A 1 95 ? -10.008 -10.164 0.448 1 97.81 95 LEU A O 1
ATOM 768 N N . MET A 1 96 ? -11.281 -10.523 2.285 1 96.88 96 MET A N 1
ATOM 769 C CA . MET A 1 96 ? -10.805 -11.898 2.418 1 96.88 96 MET A CA 1
ATOM 770 C C . MET A 1 96 ? -11.133 -12.711 1.167 1 96.88 96 MET A C 1
ATOM 772 O O . MET A 1 96 ? -10.258 -13.398 0.625 1 96.88 96 MET A O 1
ATOM 776 N N . LEU A 1 97 ? -12.359 -12.617 0.704 1 96.75 97 LEU A N 1
ATOM 777 C CA . LEU A 1 97 ? -12.773 -13.352 -0.487 1 96.75 97 LEU A CA 1
ATOM 778 C C . LEU A 1 97 ? -11.969 -12.906 -1.706 1 96.75 97 LEU A C 1
ATOM 780 O O . LEU A 1 97 ? -11.562 -13.734 -2.523 1 96.75 97 LEU A O 1
ATOM 784 N N . ALA A 1 98 ? -11.758 -11.586 -1.83 1 97.56 98 ALA A N 1
ATOM 785 C CA . ALA A 1 98 ? -10.969 -11.039 -2.932 1 97.56 98 ALA A CA 1
ATOM 786 C C . ALA A 1 98 ? -9.57 -11.656 -2.965 1 97.56 98 ALA A C 1
ATOM 788 O O . ALA A 1 98 ? -9.062 -11.992 -4.035 1 97.56 98 ALA A O 1
ATOM 789 N N . VAL A 1 99 ? -8.969 -11.82 -1.808 1 97.88 99 VAL A N 1
ATOM 790 C CA . VAL A 1 99 ? -7.598 -12.312 -1.706 1 97.88 99 VAL A CA 1
ATOM 791 C C . VAL A 1 99 ? -7.574 -13.828 -1.912 1 97.88 99 VAL A C 1
ATOM 793 O O . VAL A 1 99 ? -6.789 -14.344 -2.711 1 97.88 99 VAL A O 1
ATOM 796 N N . ARG A 1 100 ? -8.453 -14.539 -1.266 1 97.06 100 ARG A N 1
ATOM 797 C CA . ARG A 1 100 ? -8.398 -15.992 -1.235 1 97.06 100 ARG A CA 1
ATOM 798 C C . ARG A 1 100 ? -8.875 -16.594 -2.561 1 97.06 100 ARG A C 1
ATOM 800 O O . ARG A 1 100 ? -8.438 -17.672 -2.947 1 97.06 100 ARG A O 1
ATOM 807 N N . CYS A 1 101 ? -9.648 -15.859 -3.305 1 97.12 101 CYS A N 1
ATOM 808 C CA . CYS A 1 101 ? -10.18 -16.391 -4.559 1 97.12 101 CYS A CA 1
ATOM 809 C C . CYS A 1 101 ? -9.32 -15.953 -5.738 1 97.12 101 CYS A C 1
ATOM 811 O O . CYS A 1 101 ? -9.594 -16.328 -6.883 1 97.12 101 CYS A O 1
ATOM 813 N N . ASP A 1 102 ? -8.406 -15.125 -5.516 1 97.19 102 ASP A N 1
ATOM 814 C CA . ASP A 1 102 ? -7.438 -14.75 -6.539 1 97.19 102 ASP A CA 1
ATOM 815 C C . ASP A 1 102 ? -6.137 -15.539 -6.383 1 97.19 102 ASP A C 1
ATOM 817 O O . ASP A 1 102 ? -5.469 -15.438 -5.348 1 97.19 102 ASP A O 1
ATOM 821 N N . ASP A 1 103 ? -5.703 -16.188 -7.375 1 96.81 103 ASP A N 1
ATOM 822 C CA . ASP A 1 103 ? -4.578 -17.125 -7.293 1 96.81 103 ASP A CA 1
ATOM 823 C C . ASP A 1 103 ? -3.299 -16.391 -6.887 1 96.81 103 ASP A C 1
ATOM 825 O O . ASP A 1 103 ? -2.578 -16.844 -5.992 1 96.81 103 ASP A O 1
ATOM 829 N N . GLU A 1 104 ? -2.984 -15.297 -7.504 1 96.75 104 GLU A N 1
ATOM 830 C CA . GLU A 1 104 ? -1.746 -14.578 -7.23 1 96.75 104 GLU A CA 1
ATOM 831 C C . GLU A 1 104 ? -1.759 -13.969 -5.832 1 96.75 104 GLU A C 1
ATOM 833 O O . GLU A 1 104 ? -0.784 -14.086 -5.086 1 96.75 104 GLU A O 1
ATOM 838 N N . LEU A 1 105 ? -2.879 -13.422 -5.484 1 97.69 105 LEU A N 1
ATOM 839 C CA . LEU A 1 105 ? -2.988 -12.781 -4.18 1 97.69 105 LEU A CA 1
ATOM 840 C C . LEU A 1 105 ? -2.99 -13.812 -3.061 1 97.69 105 LEU A C 1
ATOM 842 O O . LEU A 1 105 ? -2.4 -13.594 -2 1 97.69 105 LEU A O 1
ATOM 846 N N . ASP A 1 106 ? -3.648 -14.883 -3.279 1 96.5 106 ASP A N 1
ATOM 847 C CA . ASP A 1 106 ? -3.699 -15.945 -2.279 1 96.5 106 ASP A CA 1
ATOM 848 C C . ASP A 1 106 ? -2.301 -16.484 -1.968 1 96.5 106 ASP A C 1
ATOM 850 O O . ASP A 1 106 ? -1.968 -16.719 -0.806 1 96.5 106 ASP A O 1
ATOM 854 N N . ARG A 1 107 ? -1.547 -16.609 -2.98 1 96.25 107 ARG A N 1
ATOM 855 C CA . ARG A 1 107 ? -0.181 -17.094 -2.785 1 96.25 107 ARG A CA 1
ATOM 856 C C . ARG A 1 107 ? 0.669 -16.031 -2.082 1 96.25 107 ARG A C 1
ATOM 858 O O . ARG A 1 107 ? 1.421 -16.359 -1.158 1 96.25 107 ARG A O 1
ATOM 865 N N . LEU A 1 108 ? 0.551 -14.836 -2.512 1 96.06 108 LEU A N 1
ATOM 866 C CA . LEU A 1 108 ? 1.358 -13.742 -1.983 1 96.06 108 LEU A CA 1
ATOM 867 C C . LEU A 1 108 ? 0.994 -13.445 -0.532 1 96.06 108 LEU A C 1
ATOM 869 O O . LEU A 1 108 ? 1.868 -13.148 0.285 1 96.06 108 LEU A O 1
ATOM 873 N N . LEU A 1 109 ? -0.349 -13.602 -0.226 1 96.69 109 LEU A N 1
ATOM 874 C CA . LEU A 1 109 ? -0.841 -13.211 1.091 1 96.69 109 LEU A CA 1
ATOM 875 C C . LEU A 1 109 ? -1.304 -14.43 1.882 1 96.69 109 LEU A C 1
ATOM 877 O O . LEU A 1 109 ? -2.203 -14.328 2.719 1 96.69 109 LEU A O 1
ATOM 881 N N . GLY A 1 110 ? -0.752 -15.547 1.529 1 94 110 GLY A N 1
ATOM 882 C CA . GLY A 1 110 ? -1.144 -16.797 2.15 1 94 110 GLY A CA 1
ATOM 883 C C . GLY A 1 110 ? -0.992 -16.797 3.66 1 94 110 GLY A C 1
ATOM 884 O O . GLY A 1 110 ? -1.732 -17.469 4.367 1 94 110 GLY A O 1
ATOM 885 N N . ASP A 1 111 ? -0.091 -15.969 4.148 1 90.5 111 ASP A N 1
ATOM 886 C CA . ASP A 1 111 ? 0.215 -15.961 5.578 1 90.5 111 ASP A CA 1
ATOM 887 C C . ASP A 1 111 ? -0.578 -14.875 6.301 1 90.5 111 ASP A C 1
ATOM 889 O O . ASP A 1 111 ? -0.467 -14.727 7.52 1 90.5 111 ASP A O 1
ATOM 893 N N . VAL A 1 112 ? -1.35 -14.125 5.586 1 91.94 112 VAL A N 1
ATOM 894 C CA . VAL A 1 112 ? -2.125 -13.055 6.203 1 91.94 112 VAL A CA 1
ATOM 895 C C . VAL A 1 112 ? -3.471 -13.594 6.68 1 91.94 112 VAL A C 1
ATOM 897 O O . VAL A 1 112 ? -4.188 -14.25 5.918 1 91.94 112 VAL A O 1
ATOM 900 N N . ILE A 1 113 ? -3.76 -13.375 7.93 1 91 113 ILE A N 1
ATOM 901 C CA . ILE A 1 113 ? -5.02 -13.828 8.508 1 91 113 ILE A CA 1
ATOM 902 C C . ILE A 1 113 ? -6.027 -12.68 8.523 1 91 113 ILE A C 1
ATOM 904 O O . ILE A 1 113 ? -5.738 -11.602 9.047 1 91 113 ILE A O 1
ATOM 908 N N . PHE A 1 114 ? -7.09 -12.969 7.883 1 90 114 PHE A N 1
ATOM 909 C CA . PHE A 1 114 ? -8.18 -12 7.898 1 90 114 PHE A CA 1
ATOM 910 C C . PHE A 1 114 ? -9.172 -12.32 9.016 1 90 114 PHE A C 1
ATOM 912 O O . PHE A 1 114 ? -9.711 -13.43 9.078 1 90 114 PHE A O 1
ATOM 919 N N . LEU A 1 115 ? -9.219 -11.602 9.953 1 77.56 115 LEU A N 1
ATOM 920 C CA . LEU A 1 115 ? -10.094 -11.852 11.094 1 77.56 115 LEU A CA 1
ATOM 921 C C . LEU A 1 115 ? -11.508 -11.367 10.812 1 77.56 115 LEU A C 1
ATOM 923 O O . LEU A 1 115 ? -11.703 -10.344 10.148 1 77.56 115 LEU A O 1
ATOM 927 N N . GLN A 1 116 ? -12.336 -12.391 10.664 1 65.88 116 GLN A N 1
ATOM 928 C CA . GLN A 1 116 ? -13.766 -12.156 10.531 1 65.88 116 GLN A CA 1
ATOM 929 C C . GLN A 1 116 ? -14.398 -11.789 11.867 1 65.88 116 GLN A C 1
ATOM 931 O O . GLN A 1 116 ? -14.055 -12.367 12.898 1 65.88 116 GLN A O 1
ATOM 936 N N . GLY A 1 117 ? -14.836 -10.555 12.156 1 49.56 117 GLY A N 1
ATOM 937 C CA . GLY A 1 117 ? -15.391 -10.055 13.406 1 49.56 117 GLY A CA 1
ATOM 938 C C . GLY A 1 117 ? -14.461 -9.102 14.133 1 49.56 117 GLY A C 1
ATOM 939 O O . GLY A 1 117 ? -13.242 -9.18 13.992 1 49.56 117 GLY A O 1
ATOM 940 N N . GLY A 1 118 ? -14.664 -7.848 14.484 1 45 118 GLY A N 1
ATOM 941 C CA . GLY A 1 118 ? -14.109 -6.668 15.133 1 45 118 GLY A CA 1
ATOM 942 C C . GLY A 1 118 ? -12.602 -6.715 15.266 1 45 118 GLY A C 1
ATOM 943 O O . GLY A 1 118 ? -11.992 -5.824 15.859 1 45 118 GLY A O 1
ATOM 944 N N . VAL A 1 119 ? -11.844 -7.812 15.18 1 46.5 119 VAL A N 1
ATOM 945 C CA . VAL A 1 119 ? -10.453 -7.898 15.594 1 46.5 119 VAL A CA 1
ATOM 946 C C . VAL A 1 119 ? -9.539 -7.73 14.383 1 46.5 119 VAL A C 1
ATOM 948 O O . VAL A 1 119 ? -9.93 -8.047 13.258 1 46.5 119 VAL A O 1
ATOM 951 N N . VAL A 1 120 ? -8.406 -6.945 14.477 1 45.91 120 VAL A N 1
ATOM 952 C CA . VAL A 1 120 ? -7.316 -6.566 13.586 1 45.91 120 VAL A CA 1
ATOM 953 C C . VAL A 1 120 ? -6.652 -7.82 13.016 1 45.91 120 VAL A C 1
ATOM 955 O O . VAL A 1 120 ? -6.488 -8.82 13.727 1 45.91 120 VAL A O 1
ATOM 958 N N . PRO A 1 121 ? -6.484 -7.902 11.766 1 45.03 121 PRO A N 1
ATOM 959 C CA . PRO A 1 121 ? -5.816 -9.055 11.164 1 45.03 121 PRO A CA 1
ATOM 960 C C . PRO A 1 121 ? -4.5 -9.406 11.852 1 45.03 121 PRO A C 1
ATOM 962 O O . PRO A 1 121 ? -3.775 -8.508 12.297 1 45.03 121 PRO A O 1
ATOM 965 N N . HIS A 1 122 ? -4.355 -10.531 12.562 1 47.28 122 HIS A N 1
ATOM 966 C CA . HIS A 1 122 ? -3.086 -10.945 13.148 1 47.28 122 HIS A CA 1
ATOM 967 C C . HIS A 1 122 ? -2.062 -11.281 12.07 1 47.28 122 HIS A C 1
ATOM 969 O O . HIS A 1 122 ? -2.326 -12.102 11.188 1 47.28 122 HIS A O 1
ATOM 975 N N . ILE A 1 123 ? -1.309 -10.328 11.633 1 44.97 123 ILE A N 1
ATOM 976 C CA . ILE A 1 123 ? -0.164 -10.695 10.805 1 44.97 123 ILE A CA 1
ATOM 977 C C . ILE A 1 123 ? 0.947 -11.266 11.68 1 44.97 123 ILE A C 1
ATOM 979 O O . ILE A 1 123 ? 1.357 -10.633 12.664 1 44.97 123 ILE A O 1
ATOM 983 N N . GLU A 1 124 ? 1.336 -12.508 11.648 1 45.28 124 GLU A N 1
ATOM 984 C CA . GLU A 1 124 ? 2.34 -13.141 12.5 1 45.28 124 GLU A CA 1
ATOM 985 C C . GLU A 1 124 ? 3.629 -12.328 12.531 1 45.28 124 GLU A C 1
ATOM 987 O O . GLU A 1 124 ? 4.191 -12.008 11.484 1 45.28 124 GLU A O 1
ATOM 992 N N . PRO A 1 125 ? 4.023 -11.875 13.703 1 38.47 125 PRO A N 1
ATOM 993 C CA . PRO A 1 125 ? 5.246 -11.094 13.914 1 38.47 125 PRO A CA 1
ATOM 994 C C . PRO A 1 125 ? 6.453 -11.688 13.188 1 38.47 125 PRO A C 1
ATOM 996 O O . PRO A 1 125 ? 7.359 -10.953 12.789 1 38.47 125 PRO A O 1
ATOM 999 N N . HIS A 1 126 ? 6.59 -12.969 13.156 1 44.31 126 HIS A N 1
ATOM 1000 C CA . HIS A 1 126 ? 7.781 -13.57 12.562 1 44.31 126 HIS A CA 1
ATOM 1001 C C . HIS A 1 126 ? 7.941 -13.172 11.102 1 44.31 126 HIS A C 1
ATOM 1003 O O . HIS A 1 126 ? 9.047 -13.211 10.562 1 44.31 126 HIS A O 1
ATOM 1009 N N . LEU A 1 127 ? 6.945 -12.891 10.461 1 39.19 127 LEU A N 1
ATOM 1010 C CA . LEU A 1 127 ? 7.039 -12.461 9.07 1 39.19 127 LEU A CA 1
ATOM 1011 C C . LEU A 1 127 ? 7.527 -11.016 8.977 1 39.19 127 LEU A C 1
ATOM 1013 O O . LEU A 1 127 ? 7.953 -10.562 7.914 1 39.19 127 LEU A O 1
ATOM 1017 N N . LEU A 1 128 ? 7.152 -10.18 9.898 1 37.28 128 LEU A N 1
ATOM 1018 C CA . LEU A 1 128 ? 7.648 -8.805 9.922 1 37.28 128 LEU A CA 1
ATOM 1019 C C . LEU A 1 128 ? 9.094 -8.758 10.406 1 37.28 128 LEU A C 1
ATOM 1021 O O . LEU A 1 128 ? 9.883 -7.926 9.945 1 37.28 128 LEU A O 1
ATOM 1025 N N . ARG A 1 129 ? 9.359 -9.109 11.727 1 36.22 129 ARG A N 1
ATOM 1026 C CA . ARG A 1 129 ? 10.602 -8.867 12.453 1 36.22 129 ARG A CA 1
ATOM 1027 C C . ARG A 1 129 ? 11.672 -9.875 12.055 1 36.22 129 ARG A C 1
ATOM 1029 O O . ARG A 1 129 ? 11.805 -10.922 12.68 1 36.22 129 ARG A O 1
ATOM 1036 N N . LYS A 1 130 ? 11.852 -10.453 10.906 1 36.41 130 LYS A N 1
ATOM 1037 C CA . LYS A 1 130 ? 13.07 -11.258 10.969 1 36.41 130 LYS A CA 1
ATOM 1038 C C . LYS A 1 130 ? 14.266 -10.414 11.398 1 36.41 130 LYS A C 1
ATOM 1040 O O . LYS A 1 130 ? 14.836 -9.68 10.586 1 36.41 130 LYS A O 1
ATOM 1045 N N . GLN A 1 131 ? 14.25 -9.789 12.609 1 32.38 131 GLN A N 1
ATOM 1046 C CA . GLN A 1 131 ? 15.531 -9.297 13.109 1 32.38 131 GLN A CA 1
ATOM 1047 C C . GLN A 1 131 ? 16.594 -10.391 13.055 1 32.38 131 GLN A C 1
ATOM 1049 O O . GLN A 1 131 ? 16.297 -11.562 13.266 1 32.38 131 GLN A O 1
ATOM 1054 N N . ASN A 1 132 ? 17.734 -10.172 12.367 1 30.14 132 ASN A N 1
ATOM 1055 C CA . ASN A 1 132 ? 19.031 -10.859 12.398 1 30.14 132 ASN A CA 1
ATOM 1056 C C . ASN A 1 132 ? 19.375 -11.312 13.812 1 30.14 132 ASN A C 1
ATOM 1058 O O . ASN A 1 132 ? 19.422 -10.5 14.742 1 30.14 132 ASN A O 1
ATOM 1062 N N . HIS A 1 133 ? 19.062 -12.672 14.133 1 24.16 133 HIS A N 1
ATOM 1063 C CA . HIS A 1 133 ? 20.031 -13.289 15.023 1 24.16 133 HIS A CA 1
ATOM 1064 C C . HIS A 1 133 ? 21.438 -13.219 14.438 1 24.16 133 HIS A C 1
ATOM 1066 O O . HIS A 1 133 ? 21.609 -13.383 13.227 1 24.16 133 HIS A O 1
ATOM 1072 N N . MET B 1 1 ? -14.375 65.625 61.031 1 33.28 1 MET B N 1
ATOM 1073 C CA . MET B 1 1 ? -15.164 64.562 60.438 1 33.28 1 MET B CA 1
ATOM 1074 C C . MET B 1 1 ? -14.57 64.125 59.125 1 33.28 1 MET B C 1
ATOM 1076 O O . MET B 1 1 ? -14.57 64.875 58.125 1 33.28 1 MET B O 1
ATOM 1080 N N . ALA B 1 2 ? -13.461 63.188 59.219 1 40.03 2 ALA B N 1
ATOM 1081 C CA . ALA B 1 2 ? -12.445 62.719 58.281 1 40.03 2 ALA B CA 1
ATOM 1082 C C . ALA B 1 2 ? -13.07 61.812 57.219 1 40.03 2 ALA B C 1
ATOM 1084 O O . ALA B 1 2 ? -13.734 60.812 57.531 1 40.03 2 ALA B O 1
ATOM 1085 N N . GLU B 1 3 ? -13.602 62.469 56.094 1 34.16 3 GLU B N 1
ATOM 1086 C CA . GLU B 1 3 ? -14.219 61.812 54.938 1 34.16 3 GLU B CA 1
ATOM 1087 C C . GLU B 1 3 ? -13.273 60.812 54.281 1 34.16 3 GLU B C 1
ATOM 1089 O O . GLU B 1 3 ? -12.172 61.188 53.875 1 34.16 3 GLU B O 1
ATOM 1094 N N . TYR B 1 4 ? -13.164 59.562 54.781 1 36.38 4 TYR B N 1
ATOM 1095 C CA . TYR B 1 4 ? -12.445 58.406 54.312 1 36.38 4 TYR B CA 1
ATOM 1096 C C . TYR B 1 4 ? -12.836 58.062 52.875 1 36.38 4 TYR B C 1
ATOM 1098 O O . TYR B 1 4 ? -14.023 57.906 52.562 1 36.38 4 TYR B O 1
ATOM 1106 N N . SER B 1 5 ? -12.195 58.781 51.844 1 37.16 5 SER B N 1
ATOM 1107 C CA . SER B 1 5 ? -12.297 58.531 50.406 1 37.16 5 SER B CA 1
ATOM 1108 C C . SER B 1 5 ? -12.133 57.062 50.094 1 37.16 5 SER B C 1
ATOM 1110 O O . SER B 1 5 ? -11.125 56.438 50.438 1 37.16 5 SER B O 1
ATOM 1112 N N . ASP B 1 6 ? -13.195 56.281 50 1 36.97 6 ASP B N 1
ATOM 1113 C CA . ASP B 1 6 ? -13.359 54.906 49.594 1 36.97 6 ASP B CA 1
ATOM 1114 C C . ASP B 1 6 ? -12.742 54.656 48.219 1 36.97 6 ASP B C 1
ATOM 1116 O O . ASP B 1 6 ? -13.164 55.25 47.219 1 36.97 6 ASP B O 1
ATOM 1120 N N . THR B 1 7 ? -11.398 54.625 48.094 1 37.94 7 THR B N 1
ATOM 1121 C CA . THR B 1 7 ? -10.68 54.188 46.906 1 37.94 7 THR B CA 1
ATOM 1122 C C . THR B 1 7 ? -11.219 52.875 46.375 1 37.94 7 THR B C 1
ATOM 1124 O O . THR B 1 7 ? -11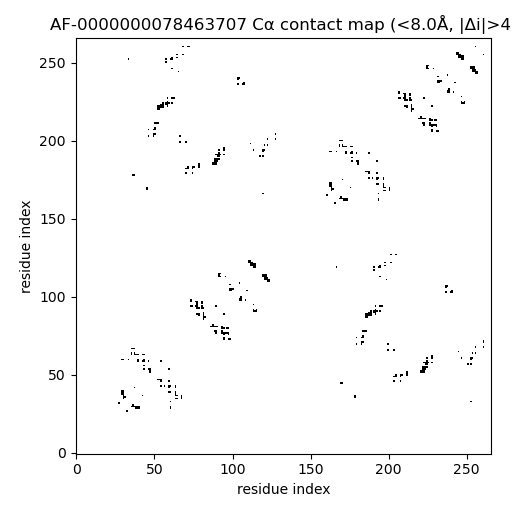.188 51.875 47.094 1 37.94 7 THR B O 1
ATOM 1127 N N . VAL B 1 8 ? -12.32 52.812 45.562 1 37.25 8 VAL B N 1
ATOM 1128 C CA . VAL B 1 8 ? -12.953 51.719 44.844 1 37.25 8 VAL B CA 1
ATOM 1129 C C . VAL B 1 8 ? -11.914 50.969 44.031 1 37.25 8 VAL B C 1
ATOM 1131 O O . VAL B 1 8 ? -11.234 51.562 43.188 1 37.25 8 VAL B O 1
ATOM 1134 N N . HIS B 1 9 ? -11.102 50 44.594 1 38.03 9 HIS B N 1
ATOM 1135 C CA . HIS B 1 9 ? -10.258 49 43.969 1 38.03 9 HIS B CA 1
ATOM 1136 C C . HIS B 1 9 ? -11 48.312 42.812 1 38.03 9 HIS B C 1
ATOM 1138 O O . HIS B 1 9 ? -12.039 47.688 43.031 1 38.03 9 HIS B O 1
ATOM 1144 N N . ASP B 1 10 ? -11.156 48.969 41.562 1 38.66 10 ASP B N 1
ATOM 1145 C CA . ASP B 1 10 ? -11.633 48.312 40.344 1 38.66 10 ASP B CA 1
ATOM 1146 C C . ASP B 1 10 ? -10.914 47 40.094 1 38.66 10 ASP B C 1
ATOM 1148 O O . ASP B 1 10 ? -9.695 46.969 39.906 1 38.66 10 ASP B O 1
ATOM 1152 N N . ALA B 1 11 ? -11.281 45.906 40.875 1 41.44 11 ALA B N 1
ATOM 1153 C CA . ALA B 1 11 ? -10.82 44.562 40.625 1 41.44 11 ALA B CA 1
ATOM 1154 C C . ALA B 1 11 ? -11.055 44.156 39.156 1 41.44 11 ALA B C 1
ATOM 1156 O O . ALA B 1 11 ? -12.195 43.969 38.719 1 41.44 11 ALA B O 1
ATOM 1157 N N . ARG B 1 12 ? -10.266 44.688 38.219 1 42.44 12 ARG B N 1
ATOM 1158 C CA . ARG B 1 12 ? -10.219 44.125 36.875 1 42.44 12 ARG B CA 1
ATOM 1159 C C . ARG B 1 12 ? -10.172 42.594 36.906 1 42.44 12 ARG B C 1
ATOM 1161 O O . ARG B 1 12 ? -9.266 42 37.5 1 42.44 12 ARG B O 1
ATOM 1168 N N . LYS B 1 13 ? -11.422 41.906 36.938 1 43.28 13 LYS B N 1
ATOM 1169 C CA . LYS B 1 13 ? -11.586 40.469 36.719 1 43.28 13 LYS B CA 1
ATOM 1170 C C . LYS B 1 13 ? -10.828 40 35.5 1 43.28 13 LYS B C 1
ATOM 1172 O O . LYS B 1 13 ? -11.164 40.406 34.375 1 43.28 13 LYS B O 1
ATOM 1177 N N . VAL B 1 14 ? -9.477 39.781 35.5 1 44.78 14 VAL B N 1
ATOM 1178 C CA . VAL B 1 14 ? -8.75 39.031 34.5 1 44.78 14 VAL B CA 1
ATOM 1179 C C . VAL B 1 14 ? -9.523 37.781 34.156 1 44.78 14 VAL B C 1
ATOM 1181 O O . VAL B 1 14 ? -9.75 36.906 35.031 1 44.78 14 VAL B O 1
ATOM 1184 N N . ARG B 1 15 ? -10.555 37.812 33.188 1 41.5 15 ARG B N 1
ATOM 1185 C CA . ARG B 1 15 ? -11.141 36.625 32.562 1 41.5 15 ARG B CA 1
ATOM 1186 C C . ARG B 1 15 ? -10.07 35.625 32.219 1 41.5 15 ARG B C 1
ATOM 1188 O O . ARG B 1 15 ? -9.203 35.875 31.375 1 41.5 15 ARG B O 1
ATOM 1195 N N . ARG B 1 16 ? -9.539 34.812 33.25 1 44.31 16 ARG B N 1
ATOM 1196 C CA . ARG B 1 16 ? -8.766 33.625 32.906 1 44.31 16 ARG B CA 1
ATOM 1197 C C . ARG B 1 16 ? -9.383 32.906 31.719 1 44.31 16 ARG B C 1
ATOM 1199 O O . ARG B 1 16 ? -10.539 32.469 31.781 1 44.31 16 ARG B O 1
ATOM 1206 N N . SER B 1 17 ? -9.078 33.344 30.484 1 49.06 17 SER B N 1
ATOM 1207 C CA . SER B 1 17 ? -9.383 32.5 29.359 1 49.06 17 SER B CA 1
ATOM 1208 C C . SER B 1 17 ? -9.086 31.031 29.688 1 49.06 17 SER B C 1
ATOM 1210 O O . SER B 1 17 ? -7.949 30.688 30.016 1 49.06 17 SER B O 1
ATOM 1212 N N . ARG B 1 18 ? -10.031 30.328 30.469 1 41.5 18 ARG B N 1
ATOM 1213 C CA . ARG B 1 18 ? -9.953 28.859 30.578 1 41.5 18 ARG B CA 1
ATOM 1214 C C . ARG B 1 18 ? -9.531 28.25 29.234 1 41.5 18 ARG B C 1
ATOM 1216 O O . ARG B 1 18 ? -10.289 28.297 28.266 1 41.5 18 ARG B O 1
ATOM 1223 N N . VAL B 1 19 ? -8.273 28.359 28.859 1 46.03 19 VAL B N 1
ATOM 1224 C CA . VAL B 1 19 ? -7.84 27.406 27.844 1 46.03 19 VAL B CA 1
ATOM 1225 C C . VAL B 1 19 ? -8.375 26.016 28.188 1 46.03 19 VAL B C 1
ATOM 1227 O O . VAL B 1 19 ? -7.965 25.422 29.188 1 46.03 19 VAL B O 1
ATOM 1230 N N . THR B 1 20 ? -9.656 25.75 28.219 1 41.62 20 THR B N 1
ATOM 1231 C CA . THR B 1 20 ? -10.148 24.375 28.234 1 41.62 20 THR B CA 1
ATOM 1232 C C . THR B 1 20 ? -9.289 23.5 27.312 1 41.62 20 THR B C 1
ATOM 1234 O O . THR B 1 20 ? -9.305 23.656 26.094 1 41.62 20 THR B O 1
ATOM 1237 N N . LYS B 1 21 ? -8.086 23.203 27.75 1 44.28 21 LYS B N 1
ATOM 1238 C CA . LYS B 1 21 ? -7.496 22.031 27.078 1 44.28 21 LYS B CA 1
ATOM 1239 C C . LYS B 1 21 ? -8.539 20.953 26.844 1 44.28 21 LYS B C 1
ATOM 1241 O O . LYS B 1 21 ? -9.117 20.406 27.797 1 44.28 21 LYS B O 1
ATOM 1246 N N . SER B 1 22 ? -9.523 21.062 25.938 1 44.34 22 SER B N 1
ATOM 1247 C CA . SER B 1 22 ? -10.328 19.891 25.594 1 44.34 22 SER B CA 1
ATOM 1248 C C . SER B 1 22 ? -9.57 18.609 25.875 1 44.34 22 SER B C 1
ATOM 1250 O O . SER B 1 22 ? -8.445 18.422 25.406 1 44.34 22 SER B O 1
ATOM 1252 N N . GLU B 1 23 ? -9.531 18.141 27.062 1 42.59 23 GLU B N 1
ATOM 1253 C CA . GLU B 1 23 ? -9.195 16.734 27.281 1 42.59 23 GLU B CA 1
ATOM 1254 C C . GLU B 1 23 ? -9.562 15.883 26.078 1 42.59 23 GLU B C 1
ATOM 1256 O O . GLU B 1 23 ? -10.742 15.617 25.828 1 42.59 23 GLU B O 1
ATOM 1261 N N . GLU B 1 24 ? -9.203 16.25 24.828 1 45.41 24 GLU B N 1
ATOM 1262 C CA . GLU B 1 24 ? -9.352 15.227 23.781 1 45.41 24 GLU B CA 1
ATOM 1263 C C . GLU B 1 24 ? -9.211 13.82 24.359 1 45.41 24 GLU B C 1
ATOM 1265 O O . GLU B 1 24 ? -8.148 13.469 24.891 1 45.41 24 GLU B O 1
ATOM 1270 N N . SER B 1 25 ? -10.062 13.383 25.328 1 50.28 25 SER B N 1
ATOM 1271 C CA . SER B 1 25 ? -10.125 11.969 25.672 1 50.28 25 SER B CA 1
ATOM 1272 C C . SER B 1 25 ? -9.422 11.117 24.609 1 50.28 25 SER B C 1
ATOM 1274 O O . SER B 1 25 ? -9.812 11.102 23.453 1 50.28 25 SER B O 1
ATOM 1276 N N . GLY B 1 26 ? -8.203 11.188 24.5 1 54.03 26 GLY B N 1
ATOM 1277 C CA . GLY B 1 26 ? -7.168 10.836 23.531 1 54.03 26 GLY B CA 1
ATOM 1278 C C . GLY B 1 26 ? -7.371 9.469 22.906 1 54.03 26 GLY B C 1
ATOM 1279 O O . GLY B 1 26 ? -6.746 8.492 23.328 1 54.03 26 GLY B O 1
ATOM 1280 N N . ARG B 1 27 ? -8.648 9.242 22.516 1 71.19 27 ARG B N 1
ATOM 1281 C CA . ARG B 1 27 ? -8.891 7.949 21.875 1 71.19 27 ARG B CA 1
ATOM 1282 C C . ARG B 1 27 ? -7.734 7.555 20.969 1 71.19 27 ARG B C 1
ATOM 1284 O O . ARG B 1 27 ? -7.297 8.352 20.125 1 71.19 27 ARG B O 1
ATOM 1291 N N . LEU B 1 28 ? -7.117 6.512 21.469 1 80.25 28 LEU B N 1
ATOM 1292 C CA . LEU B 1 28 ? -6.051 5.957 20.656 1 80.25 28 LEU B CA 1
ATOM 1293 C C . LEU B 1 28 ? -6.477 5.875 19.188 1 80.25 28 LEU B C 1
ATOM 1295 O O . LEU B 1 28 ? -7.637 5.586 18.891 1 80.25 28 LEU B O 1
ATOM 1299 N N . SER B 1 29 ? -5.645 6.309 18.344 1 85.62 29 SER B N 1
ATOM 1300 C CA . SER B 1 29 ? -5.938 6.238 16.922 1 85.62 29 SER B CA 1
ATOM 1301 C C . SER B 1 29 ? -6.273 4.812 16.484 1 85.62 29 SER B C 1
ATOM 1303 O O . SER B 1 29 ? -5.914 3.854 17.172 1 85.62 29 SER B O 1
ATOM 1305 N N . ARG B 1 30 ? -7.07 4.648 15.5 1 84.38 30 ARG B N 1
ATOM 1306 C CA . ARG B 1 30 ? -7.402 3.344 14.93 1 84.38 30 ARG B CA 1
ATOM 1307 C C . ARG B 1 30 ? -6.141 2.553 14.602 1 84.38 30 ARG B C 1
ATOM 1309 O O . ARG B 1 30 ? -6.078 1.346 14.844 1 84.38 30 ARG B O 1
ATOM 1316 N N . SER B 1 31 ? -5.086 3.203 14.078 1 86.5 31 SER B N 1
ATOM 1317 C CA . SER B 1 31 ? -3.812 2.561 13.766 1 86.5 31 SER B CA 1
ATOM 1318 C C . SER B 1 31 ? -3.162 1.987 15.023 1 86.5 31 SER B C 1
ATOM 1320 O O . SER B 1 31 ? -2.703 0.843 15.023 1 86.5 31 SER B O 1
ATOM 1322 N N . PHE B 1 32 ? -3.16 2.748 16.031 1 82.12 32 PHE B N 1
ATOM 1323 C CA . PHE B 1 32 ? -2.57 2.305 17.281 1 82.12 32 PHE B CA 1
ATOM 1324 C C . PHE B 1 32 ? -3.314 1.095 17.828 1 82.12 32 PHE B C 1
ATOM 1326 O O . PHE B 1 32 ? -2.695 0.104 18.234 1 82.12 32 PHE B O 1
ATOM 1333 N N . ARG B 1 33 ? -4.637 1.166 17.859 1 85.06 33 ARG B N 1
ATOM 1334 C CA . ARG B 1 33 ? -5.445 0.064 18.375 1 85.06 33 ARG B CA 1
ATOM 1335 C C . ARG B 1 33 ? -5.242 -1.195 17.531 1 85.06 33 ARG B C 1
ATOM 1337 O O . ARG B 1 33 ? -5.324 -2.311 18.047 1 85.06 33 ARG B O 1
ATOM 1344 N N . ALA B 1 34 ? -4.914 -1.033 16.281 1 88.25 34 ALA B N 1
ATOM 1345 C CA . ALA B 1 34 ? -4.746 -2.156 15.359 1 88.25 34 ALA B CA 1
ATOM 1346 C C . ALA B 1 34 ? -3.287 -2.604 15.305 1 88.25 34 ALA B C 1
ATOM 1348 O O . ALA B 1 34 ? -2.961 -3.596 14.648 1 88.25 34 ALA B O 1
ATOM 1349 N N . GLY B 1 35 ? -2.318 -1.838 16.016 1 90.25 35 GLY B N 1
ATOM 1350 C CA . GLY B 1 35 ? -0.901 -2.162 15.992 1 90.25 35 GLY B CA 1
ATOM 1351 C C . GLY B 1 35 ? -0.25 -1.881 14.648 1 90.25 35 GLY B C 1
ATOM 1352 O O . GLY B 1 35 ? 0.684 -2.578 14.25 1 90.25 35 GLY B O 1
ATOM 1353 N N . LEU B 1 36 ? -0.821 -0.928 13.969 1 94.12 36 LEU B N 1
ATOM 1354 C CA . LEU 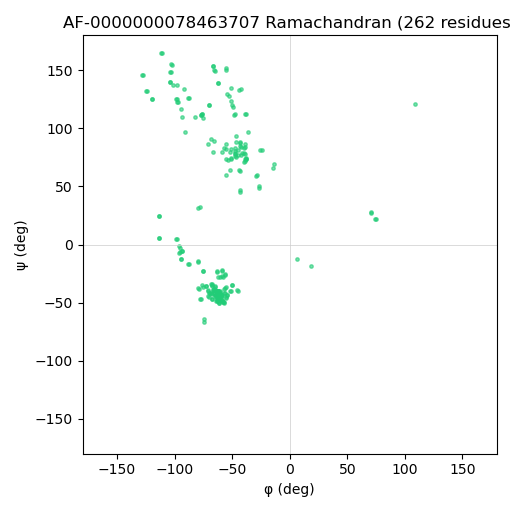B 1 36 ? -0.325 -0.607 12.641 1 94.12 36 LEU B CA 1
ATOM 1355 C C . LEU B 1 36 ? 0.498 0.676 12.656 1 94.12 36 LEU B C 1
ATOM 1357 O O . LEU B 1 36 ? 0.182 1.61 13.398 1 94.12 36 LEU B O 1
ATOM 1361 N N . ASN B 1 37 ? 1.549 0.648 11.914 1 94.88 37 ASN B N 1
ATOM 1362 C CA . ASN B 1 37 ? 2.318 1.87 11.703 1 94.88 37 ASN B CA 1
ATOM 1363 C C . ASN B 1 37 ? 1.668 2.77 10.656 1 94.88 37 ASN B C 1
ATOM 1365 O O . ASN B 1 37 ? 1.723 3.996 10.766 1 94.88 37 ASN B O 1
ATOM 1369 N N . PHE B 1 38 ? 1.104 2.15 9.617 1 97.06 38 PHE B N 1
ATOM 1370 C CA . PHE B 1 38 ? 0.375 2.939 8.625 1 97.06 38 PHE B CA 1
ATOM 1371 C C . PHE B 1 38 ? -0.827 3.627 9.266 1 97.06 38 PHE B C 1
ATOM 1373 O O . PHE B 1 38 ? -1.547 3.02 10.055 1 97.06 38 PHE B O 1
ATOM 1380 N N . PRO B 1 39 ? -1.057 4.828 8.906 1 97.56 39 PRO B N 1
ATOM 1381 C CA . PRO B 1 39 ? -2.195 5.559 9.461 1 97.56 39 PRO B CA 1
ATOM 1382 C C . PRO B 1 39 ? -3.527 5.141 8.844 1 97.56 39 PRO B C 1
ATOM 1384 O O . PRO B 1 39 ? -3.873 5.59 7.75 1 97.56 39 PRO B O 1
ATOM 1387 N N . VAL B 1 40 ? -4.352 4.508 9.609 1 97.44 40 VAL B N 1
ATOM 1388 C CA . VAL B 1 40 ? -5.566 3.885 9.086 1 97.44 40 VAL B CA 1
ATOM 1389 C C . VAL B 1 40 ? -6.539 4.961 8.617 1 97.44 40 VAL B C 1
ATOM 1391 O O . VAL B 1 40 ? -7.16 4.824 7.559 1 97.44 40 VAL B O 1
ATOM 1394 N N . GLY B 1 41 ? -6.754 5.988 9.422 1 96.81 41 GLY B N 1
ATOM 1395 C CA . GLY B 1 41 ? -7.672 7.043 9.031 1 96.81 41 GLY B CA 1
ATOM 1396 C C . GLY B 1 41 ? -7.328 7.668 7.688 1 96.81 41 GLY B C 1
ATOM 1397 O O . GLY B 1 41 ? -8.203 7.852 6.84 1 96.81 41 GLY B O 1
ATOM 1398 N N . ARG B 1 42 ? -6.09 7.969 7.488 1 97.56 42 ARG B N 1
ATOM 1399 C CA . ARG B 1 42 ? -5.637 8.578 6.246 1 97.56 42 ARG B CA 1
ATOM 1400 C C . ARG B 1 42 ? -5.723 7.594 5.086 1 97.56 42 ARG B C 1
ATOM 1402 O O . ARG B 1 42 ? -6.16 7.953 3.99 1 97.56 42 ARG B O 1
ATOM 1409 N N . MET B 1 43 ? -5.344 6.402 5.359 1 98.31 43 MET B N 1
ATOM 1410 C CA . MET B 1 43 ? -5.434 5.375 4.328 1 98.31 43 MET B CA 1
ATOM 1411 C C . MET B 1 43 ? -6.879 5.16 3.893 1 98.31 43 MET B C 1
ATOM 1413 O O . MET B 1 43 ? -7.164 5.031 2.699 1 98.31 43 MET B O 1
ATOM 1417 N N . HIS B 1 44 ? -7.727 5.098 4.895 1 98.25 44 HIS B N 1
ATOM 1418 C CA . HIS B 1 44 ? -9.141 4.926 4.605 1 98.25 44 HIS B CA 1
ATOM 1419 C C . HIS B 1 44 ? -9.641 5.996 3.641 1 98.25 44 HIS B C 1
ATOM 1421 O O . HIS B 1 44 ? -10.391 5.699 2.705 1 98.25 44 HIS B O 1
ATOM 1427 N N . ARG B 1 45 ? -9.25 7.199 3.854 1 97.75 45 ARG B N 1
ATOM 1428 C CA . ARG B 1 45 ? -9.633 8.289 2.963 1 97.75 45 ARG B CA 1
ATOM 1429 C C . ARG B 1 45 ? -9.086 8.062 1.558 1 97.75 45 ARG B C 1
ATOM 1431 O O . ARG B 1 45 ? -9.789 8.297 0.569 1 97.75 45 ARG B O 1
ATOM 1438 N N . LEU B 1 46 ? -7.848 7.613 1.452 1 98 46 LEU B N 1
ATOM 1439 C CA . LEU B 1 46 ? -7.25 7.32 0.153 1 98 46 LEU B CA 1
ATOM 1440 C C . LEU B 1 46 ? -8 6.188 -0.545 1 98 46 LEU B C 1
ATOM 1442 O O . LEU B 1 46 ? -8.211 6.234 -1.759 1 98 46 LEU B O 1
ATOM 1446 N N . PHE B 1 47 ? -8.375 5.156 0.238 1 98.44 47 PHE B N 1
ATOM 1447 C CA . PHE B 1 47 ? -9.086 4.012 -0.325 1 98.44 47 PHE B CA 1
ATOM 1448 C C . PHE B 1 47 ? -10.367 4.461 -1.011 1 98.44 47 PHE B C 1
ATOM 1450 O O . PHE B 1 47 ? -10.734 3.928 -2.059 1 98.44 47 PHE B O 1
ATOM 1457 N N . ARG B 1 48 ? -11.039 5.418 -0.448 1 97 48 ARG B N 1
ATOM 1458 C CA . ARG B 1 48 ? -12.32 5.879 -0.978 1 97 48 ARG B CA 1
ATOM 1459 C C . ARG B 1 48 ? -12.148 6.469 -2.375 1 97 48 ARG B C 1
ATOM 1461 O O . ARG B 1 48 ? -13.078 6.434 -3.186 1 97 48 ARG B O 1
ATOM 1468 N N . ARG B 1 49 ? -10.93 6.902 -2.654 1 96.5 49 ARG B N 1
ATOM 1469 C CA . ARG B 1 49 ? -10.656 7.473 -3.969 1 96.5 49 ARG B CA 1
ATOM 1470 C C . ARG B 1 49 ? -10.461 6.379 -5.012 1 96.5 49 ARG B C 1
ATOM 1472 O O . ARG B 1 49 ? -10.484 6.648 -6.215 1 96.5 49 ARG B O 1
ATOM 1479 N N . HIS B 1 50 ? -10.266 5.203 -4.555 1 96.69 50 HIS B N 1
ATOM 1480 C CA . HIS B 1 50 ? -9.945 4.105 -5.457 1 96.69 50 HIS B CA 1
ATOM 1481 C C . HIS B 1 50 ? -11.07 3.074 -5.496 1 96.69 50 HIS B C 1
ATOM 1483 O O . HIS B 1 50 ? -10.891 1.971 -6.012 1 96.69 50 HIS B O 1
ATOM 1489 N N . SER B 1 51 ? -12.125 3.402 -4.832 1 97.06 51 SER B N 1
ATOM 1490 C CA . SER B 1 51 ? -13.25 2.473 -4.812 1 97.06 51 SER B CA 1
ATOM 1491 C C . SER B 1 51 ? -14.547 3.17 -5.203 1 97.06 51 SER B C 1
ATOM 1493 O O . SER B 1 51 ? -14.781 4.32 -4.824 1 97.06 51 SER B O 1
ATOM 1495 N N . ARG B 1 52 ? -15.375 2.475 -5.848 1 92.75 52 ARG B N 1
ATOM 1496 C CA . ARG B 1 52 ? -16.719 2.971 -6.152 1 92.75 52 ARG B CA 1
ATOM 1497 C C . ARG B 1 52 ? -17.688 2.646 -5.023 1 92.75 52 ARG B C 1
ATOM 1499 O O . ARG B 1 52 ? -18.781 3.197 -4.969 1 92.75 52 ARG B O 1
ATOM 1506 N N . LYS B 1 53 ? -17.344 1.748 -4.168 1 95.69 53 LYS B N 1
ATOM 1507 C CA . LYS B 1 53 ? -18.172 1.337 -3.041 1 95.69 53 LYS B CA 1
ATOM 1508 C C . LYS B 1 53 ? -17.688 1.955 -1.736 1 95.69 53 LYS B C 1
ATOM 1510 O O . LYS B 1 53 ? -16.5 2.27 -1.602 1 95.69 53 LYS B O 1
ATOM 1515 N N . ARG B 1 54 ? -18.688 2.07 -0.786 1 97.94 54 ARG B N 1
ATOM 1516 C CA . ARG B 1 54 ? -18.297 2.43 0.572 1 97.94 54 ARG B CA 1
ATOM 1517 C C . ARG B 1 54 ? -17.438 1.336 1.203 1 97.94 54 ARG B C 1
ATOM 1519 O O . ARG B 1 54 ? -17.562 0.162 0.848 1 97.94 54 ARG B O 1
ATOM 1526 N N . ILE B 1 55 ? -16.594 1.74 2.037 1 98.44 55 ILE B N 1
ATOM 1527 C CA . ILE B 1 55 ? -15.695 0.824 2.719 1 98.44 55 ILE B CA 1
ATOM 1528 C C . ILE B 1 55 ? -15.922 0.9 4.227 1 98.44 55 ILE B C 1
ATOM 1530 O O . ILE B 1 55 ? -15.852 1.98 4.816 1 98.44 55 ILE B O 1
ATOM 1534 N N . ALA B 1 56 ? -16.172 -0.2 4.785 1 97.19 56 ALA B N 1
ATOM 1535 C CA . ALA B 1 56 ? -16.344 -0.266 6.234 1 97.19 56 ALA B CA 1
ATOM 1536 C C . ALA B 1 56 ? -15.039 0.04 6.957 1 97.19 56 ALA B C 1
ATOM 1538 O O . ALA B 1 56 ? -13.953 -0.192 6.418 1 97.19 56 ALA B O 1
ATOM 1539 N N . GLU B 1 57 ? -15.234 0.517 8.148 1 95.56 57 GLU B N 1
ATOM 1540 C CA . GLU B 1 57 ? -14.07 0.876 8.953 1 95.56 57 GLU B CA 1
ATOM 1541 C C . GLU B 1 57 ? -13.164 -0.327 9.18 1 95.56 57 GLU B C 1
ATOM 1543 O O . GLU B 1 57 ? -11.945 -0.223 9.031 1 95.56 57 GLU B O 1
ATOM 1548 N N . ASP B 1 58 ? -13.719 -1.472 9.484 1 94.62 58 ASP B N 1
ATOM 1549 C CA . ASP B 1 58 ? -12.922 -2.664 9.75 1 94.62 58 ASP B CA 1
ATOM 1550 C C . ASP B 1 58 ? -12.234 -3.16 8.484 1 94.62 58 ASP B C 1
ATOM 1552 O O . ASP B 1 58 ? -11.117 -3.691 8.547 1 94.62 58 ASP B O 1
ATOM 1556 N N . ALA B 1 59 ? -12.891 -2.986 7.367 1 96.88 59 ALA B N 1
ATOM 1557 C CA . ALA B 1 59 ? -12.25 -3.34 6.102 1 96.88 59 ALA B CA 1
ATOM 1558 C C . ALA B 1 59 ? -11.062 -2.434 5.812 1 96.88 59 ALA B C 1
ATOM 1560 O O . ALA B 1 59 ? -10.031 -2.893 5.32 1 96.88 59 ALA B O 1
ATOM 1561 N N . ALA B 1 60 ? -11.234 -1.193 6.129 1 97.44 60 ALA B N 1
ATOM 1562 C CA . ALA B 1 60 ? -10.133 -0.256 5.938 1 97.44 60 ALA B CA 1
ATOM 1563 C C . ALA B 1 60 ? -8.93 -0.637 6.801 1 97.44 60 ALA B C 1
ATOM 1565 O O . ALA B 1 60 ? -7.785 -0.532 6.359 1 97.44 60 ALA B O 1
ATOM 1566 N N . ILE B 1 61 ? -9.211 -1.063 8.008 1 97 61 ILE B N 1
ATOM 1567 C CA . ILE B 1 61 ? -8.141 -1.509 8.898 1 97 61 ILE B CA 1
ATOM 1568 C C . ILE B 1 61 ? -7.426 -2.711 8.281 1 97 61 ILE B C 1
ATOM 1570 O O . ILE B 1 61 ? -6.199 -2.729 8.195 1 97 61 ILE B O 1
ATOM 1574 N N . GLN B 1 62 ? -8.148 -3.652 7.816 1 96.75 62 GLN B N 1
ATOM 1575 C CA . GLN B 1 62 ? -7.551 -4.844 7.227 1 96.75 62 GLN B CA 1
ATOM 1576 C C . GLN B 1 62 ? -6.793 -4.504 5.945 1 96.75 62 GLN B C 1
ATOM 1578 O O . GLN B 1 62 ? -5.719 -5.051 5.688 1 96.75 62 GLN B O 1
ATOM 1583 N N . MET B 1 63 ? -7.402 -3.646 5.145 1 97.5 63 MET B N 1
ATOM 1584 C CA . MET B 1 63 ? -6.734 -3.217 3.92 1 97.5 63 MET B CA 1
ATOM 1585 C C . MET B 1 63 ? -5.402 -2.545 4.234 1 97.5 63 MET B C 1
ATOM 1587 O O . MET B 1 63 ? -4.406 -2.787 3.557 1 97.5 63 MET B O 1
ATOM 1591 N N . THR B 1 64 ? -5.398 -1.71 5.234 1 98.06 64 THR B N 1
ATOM 1592 C CA . THR B 1 64 ? -4.176 -1.029 5.648 1 98.06 64 THR B CA 1
ATOM 1593 C C . THR B 1 64 ? -3.125 -2.035 6.109 1 98.06 64 THR B C 1
ATOM 15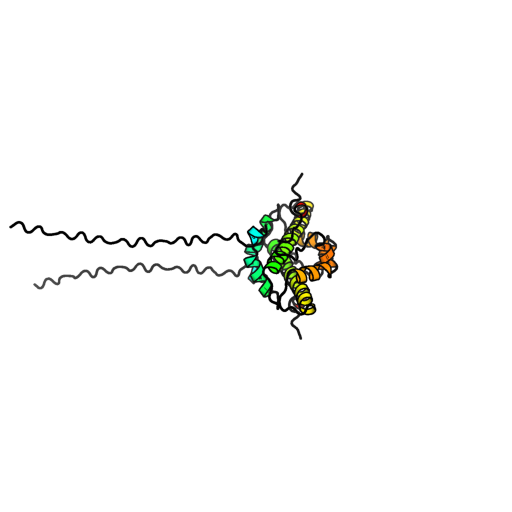95 O O . THR B 1 64 ? -1.948 -1.914 5.766 1 98.06 64 THR B O 1
ATOM 1598 N N . ALA B 1 65 ? -3.555 -3.041 6.828 1 97.12 65 ALA B N 1
ATOM 1599 C CA . ALA B 1 65 ? -2.639 -4.078 7.293 1 97.12 65 ALA B CA 1
ATOM 1600 C C . ALA B 1 65 ? -2.031 -4.844 6.121 1 97.12 65 ALA B C 1
ATOM 1602 O O . ALA B 1 65 ? -0.834 -5.137 6.117 1 97.12 65 ALA B O 1
ATOM 1603 N N . VAL B 1 66 ? -2.807 -5.117 5.152 1 97.56 66 VAL B N 1
ATOM 1604 C CA . VAL B 1 66 ? -2.342 -5.824 3.965 1 97.56 66 VAL B CA 1
ATOM 1605 C C . VAL B 1 66 ? -1.284 -4.988 3.246 1 97.56 66 VAL B C 1
ATOM 1607 O O . VAL B 1 66 ? -0.224 -5.504 2.879 1 97.56 66 VAL B O 1
ATOM 1610 N N . LEU B 1 67 ? -1.588 -3.703 3.088 1 98.19 67 LEU B N 1
ATOM 1611 C CA . LEU B 1 67 ? -0.642 -2.836 2.395 1 98.19 67 LEU B CA 1
ATOM 1612 C C . LEU B 1 67 ? 0.648 -2.689 3.193 1 98.19 67 LEU B C 1
ATOM 1614 O O . LEU B 1 67 ? 1.736 -2.619 2.617 1 98.19 67 LEU B O 1
ATOM 1618 N N . GLU B 1 68 ? 0.487 -2.617 4.5 1 98.06 68 GLU B N 1
ATOM 1619 C CA . GLU B 1 68 ? 1.684 -2.547 5.332 1 98.06 68 GLU B CA 1
ATOM 1620 C C . GLU B 1 68 ? 2.521 -3.816 5.207 1 98.06 68 GLU B C 1
ATOM 1622 O O . GLU B 1 68 ? 3.746 -3.748 5.09 1 98.06 68 GLU B O 1
ATOM 1627 N N . TYR B 1 69 ? 1.887 -4.93 5.219 1 96.88 69 TYR B N 1
ATOM 1628 C CA . TYR B 1 69 ? 2.568 -6.207 5.023 1 96.88 69 TYR B CA 1
ATOM 1629 C C . TYR B 1 69 ? 3.311 -6.23 3.693 1 96.88 69 TYR B C 1
ATOM 1631 O O . TYR B 1 69 ? 4.496 -6.574 3.643 1 96.88 69 TYR B O 1
ATOM 1639 N N . LEU B 1 70 ? 2.672 -5.867 2.609 1 97.5 70 LEU B N 1
ATOM 1640 C CA . LEU B 1 70 ? 3.266 -5.859 1.278 1 97.5 70 LEU B CA 1
ATOM 1641 C C . LEU B 1 70 ? 4.438 -4.887 1.211 1 97.5 70 LEU B C 1
ATOM 1643 O O . LEU B 1 70 ? 5.441 -5.16 0.549 1 97.5 70 LEU B O 1
ATOM 1647 N N . THR B 1 71 ? 4.277 -3.729 1.853 1 98.5 71 THR B N 1
ATOM 1648 C CA . THR B 1 71 ? 5.359 -2.754 1.921 1 98.5 71 THR B CA 1
ATOM 1649 C C . THR B 1 7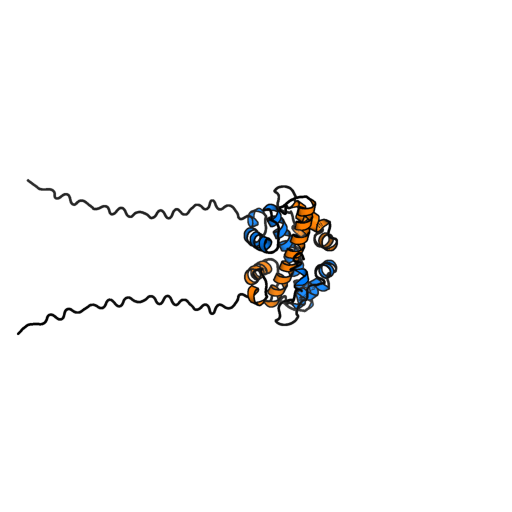1 ? 6.605 -3.375 2.543 1 98.5 71 THR B C 1
ATOM 1651 O 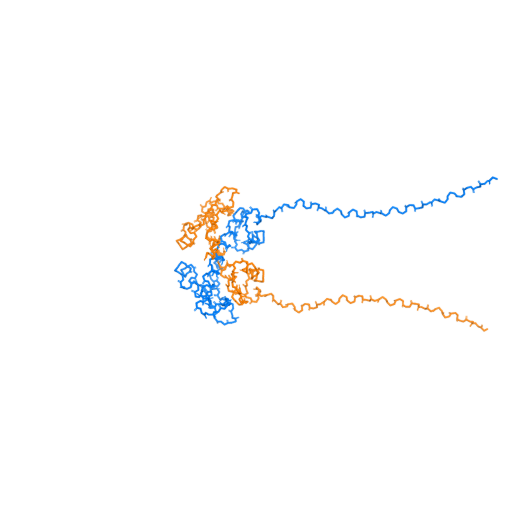O . THR B 1 71 ? 7.707 -3.254 1.998 1 98.5 71 THR B O 1
ATOM 1654 N N . THR B 1 72 ? 6.43 -4.023 3.691 1 97.88 72 THR B N 1
ATOM 1655 C CA . THR B 1 72 ? 7.551 -4.652 4.379 1 97.88 72 THR B CA 1
ATOM 1656 C C . THR B 1 72 ? 8.211 -5.707 3.492 1 97.88 72 THR B C 1
ATOM 1658 O O . THR B 1 72 ? 9.438 -5.742 3.367 1 97.88 72 THR B O 1
ATOM 1661 N N . GLU B 1 73 ? 7.414 -6.488 2.844 1 97.06 73 GLU B N 1
ATOM 1662 C CA . GLU B 1 73 ? 7.926 -7.547 1.977 1 97.06 73 GLU B CA 1
ATOM 1663 C C . GLU B 1 73 ? 8.703 -6.965 0.799 1 97.06 73 GLU B C 1
ATOM 1665 O O . GLU B 1 73 ? 9.82 -7.406 0.507 1 97.06 73 GLU B O 1
ATOM 1670 N N . LEU B 1 74 ? 8.148 -5.973 0.102 1 98.31 74 LEU B N 1
ATOM 1671 C CA . LEU B 1 74 ? 8.789 -5.348 -1.053 1 98.31 74 LEU B CA 1
ATOM 1672 C C . LEU B 1 74 ? 10.109 -4.695 -0.659 1 98.31 74 LEU B C 1
ATOM 1674 O O . LEU B 1 74 ? 11.109 -4.848 -1.36 1 98.31 74 LEU B O 1
ATOM 1678 N N . LEU B 1 75 ? 10.109 -4.043 0.468 1 98.62 75 LEU B N 1
ATOM 1679 C CA . LEU B 1 75 ? 11.305 -3.326 0.887 1 98.62 75 LEU B CA 1
ATOM 1680 C C . LEU B 1 75 ? 12.391 -4.301 1.34 1 98.62 75 LEU B C 1
ATOM 1682 O O . LEU B 1 75 ? 13.578 -4.043 1.147 1 98.62 75 LEU B O 1
ATOM 1686 N N . GLU B 1 76 ? 11.992 -5.387 1.965 1 98.5 76 GLU B N 1
ATOM 1687 C CA . GLU B 1 76 ? 12.969 -6.41 2.322 1 98.5 76 GLU B CA 1
ATOM 1688 C C . GLU B 1 76 ? 13.641 -6.988 1.08 1 98.5 76 GLU B C 1
ATOM 1690 O O . GLU B 1 76 ? 14.867 -7.07 1.011 1 98.5 76 GLU B O 1
ATOM 1695 N N . LEU B 1 77 ? 12.844 -7.383 0.116 1 98.25 77 LEU B N 1
ATOM 1696 C CA . LEU B 1 77 ? 13.367 -7.93 -1.127 1 98.25 77 LEU B CA 1
ATOM 1697 C C . LEU B 1 77 ? 14.227 -6.902 -1.855 1 98.25 77 LEU B C 1
ATOM 1699 O O . LEU B 1 77 ? 15.297 -7.23 -2.373 1 98.25 77 LEU B O 1
ATOM 1703 N N . ALA B 1 78 ? 13.75 -5.652 -1.927 1 98.31 78 ALA B N 1
ATOM 1704 C CA . ALA B 1 78 ? 14.5 -4.59 -2.584 1 98.31 78 ALA B CA 1
ATOM 1705 C C . ALA B 1 78 ? 15.805 -4.301 -1.842 1 98.31 78 ALA B C 1
ATOM 1707 O O . ALA B 1 78 ? 16.828 -3.996 -2.463 1 98.31 78 ALA B O 1
ATOM 1708 N N . GLY B 1 79 ? 15.734 -4.344 -0.52 1 98.38 79 GLY B N 1
ATOM 1709 C CA . GLY B 1 79 ? 16.953 -4.188 0.271 1 98.38 79 GLY B CA 1
ATOM 1710 C C . GLY B 1 79 ? 17.984 -5.258 -0.012 1 98.38 79 GLY B C 1
ATOM 1711 O O . GLY B 1 79 ? 19.172 -4.965 -0.111 1 98.38 79 GLY B O 1
ATOM 1712 N N . ASP B 1 80 ? 17.516 -6.477 -0.123 1 97.88 80 ASP B N 1
ATOM 1713 C CA . ASP B 1 80 ? 18.406 -7.582 -0.476 1 97.88 80 ASP B CA 1
ATOM 1714 C C . ASP B 1 80 ? 19.031 -7.371 -1.856 1 97.88 80 ASP B C 1
ATOM 1716 O O . ASP B 1 80 ? 20.219 -7.637 -2.059 1 97.88 80 ASP B O 1
ATOM 1720 N N . ALA B 1 81 ? 18.234 -6.926 -2.775 1 97.44 81 ALA B N 1
ATOM 1721 C CA . ALA B 1 81 ? 18.734 -6.621 -4.113 1 97.44 81 ALA B CA 1
ATOM 1722 C C . ALA B 1 81 ? 19.797 -5.527 -4.066 1 97.44 81 ALA B C 1
ATOM 1724 O O . ALA B 1 81 ? 20.828 -5.617 -4.746 1 97.44 81 ALA B O 1
ATOM 1725 N N . ALA B 1 82 ? 19.547 -4.516 -3.275 1 97.75 82 ALA B N 1
ATOM 1726 C CA . ALA B 1 82 ? 20.531 -3.443 -3.111 1 97.75 82 ALA B CA 1
ATOM 1727 C C . ALA B 1 82 ? 21.828 -3.975 -2.521 1 97.75 82 ALA B C 1
ATOM 1729 O O . 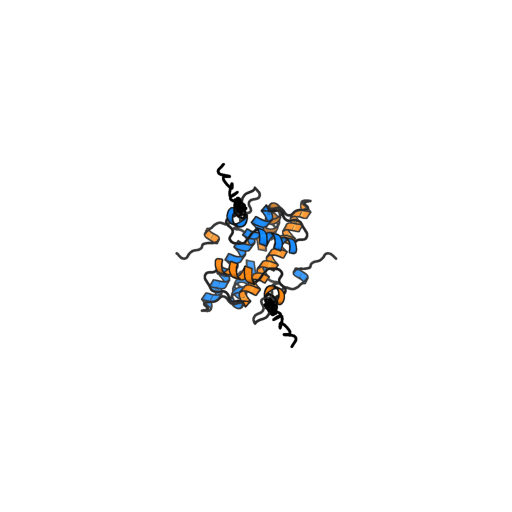ALA B 1 82 ? 22.906 -3.666 -3.02 1 97.75 82 ALA B O 1
ATOM 1730 N N . ARG B 1 83 ? 21.719 -4.766 -1.52 1 97.56 83 ARG B N 1
ATOM 1731 C CA . ARG B 1 83 ? 22.875 -5.352 -0.862 1 97.56 83 ARG B CA 1
ATOM 1732 C C . ARG B 1 83 ? 23.688 -6.207 -1.833 1 97.56 83 ARG B C 1
ATOM 1734 O O . ARG B 1 83 ? 24.922 -6.113 -1.878 1 97.56 83 ARG B O 1
ATOM 1741 N N . ALA B 1 84 ? 23 -7.031 -2.523 1 97.19 84 ALA B N 1
ATOM 1742 C CA . ALA B 1 84 ? 23.656 -7.902 -3.502 1 97.19 84 ALA B CA 1
ATOM 1743 C C . ALA B 1 84 ? 24.391 -7.082 -4.551 1 97.19 84 ALA B C 1
ATOM 1745 O O . ALA B 1 84 ? 25.359 -7.562 -5.152 1 97.19 84 ALA B O 1
ATOM 1746 N N . ASN B 1 85 ? 23.969 -5.812 -4.711 1 95.88 85 ASN B N 1
ATOM 1747 C CA . ASN B 1 85 ? 24.594 -4.922 -5.68 1 95.88 85 ASN B CA 1
ATOM 1748 C C . ASN B 1 85 ? 25.609 -3.996 -5.008 1 95.88 85 ASN B C 1
ATOM 1750 O O . ASN B 1 85 ? 26.109 -3.061 -5.637 1 95.88 85 ASN B O 1
ATOM 1754 N N . GLY B 1 86 ? 25.812 -4.195 -3.783 1 96.38 86 GLY B N 1
ATOM 1755 C CA . GLY B 1 86 ? 26.797 -3.418 -3.047 1 96.38 86 GLY B CA 1
ATOM 1756 C C . GLY B 1 86 ? 26.344 -2 -2.756 1 96.38 86 GLY B C 1
ATOM 1757 O O . GLY B 1 86 ? 27.172 -1.084 -2.68 1 96.38 86 GLY B O 1
ATOM 1758 N N . LYS B 1 87 ? 25.031 -1.781 -2.77 1 96.25 87 LYS B N 1
ATOM 1759 C CA . LYS B 1 87 ? 24.5 -0.445 -2.525 1 96.25 87 LYS B CA 1
ATOM 1760 C C . LYS B 1 87 ? 23.938 -0.329 -1.111 1 96.25 87 LYS B C 1
ATOM 1762 O O . LYS B 1 87 ? 23.375 -1.286 -0.583 1 96.25 87 LYS B O 1
ATOM 1767 N N . ARG B 1 88 ? 24.047 0.815 -0.61 1 96.25 88 ARG B N 1
ATOM 1768 C CA . ARG B 1 88 ? 23.531 1.092 0.729 1 96.25 88 ARG B CA 1
ATOM 1769 C C . ARG B 1 88 ? 22.125 1.672 0.669 1 96.25 88 ARG B C 1
ATOM 1771 O O . ARG B 1 88 ? 21.422 1.731 1.686 1 96.25 88 ARG B O 1
ATOM 1778 N N . ARG B 1 89 ? 21.766 2.051 -0.55 1 97.94 89 ARG B N 1
ATOM 1779 C CA . ARG B 1 89 ? 20.484 2.715 -0.754 1 97.94 89 ARG B CA 1
ATOM 1780 C C . ARG B 1 89 ? 19.641 1.979 -1.796 1 97.94 89 ARG B C 1
ATOM 1782 O O . ARG B 1 89 ? 20.156 1.586 -2.846 1 97.94 89 ARG B O 1
ATOM 1789 N N . ILE B 1 90 ? 18.406 1.786 -1.402 1 98.12 90 ILE B N 1
ATOM 1790 C CA . ILE B 1 90 ? 17.469 1.198 -2.359 1 98.12 90 ILE B CA 1
ATOM 1791 C C . ILE B 1 90 ? 17.156 2.207 -3.461 1 98.12 90 ILE B C 1
ATOM 1793 O O . ILE B 1 90 ? 16.688 3.312 -3.186 1 98.12 90 ILE B O 1
ATOM 1797 N N . CYS B 1 91 ? 17.453 1.86 -4.637 1 96.69 91 CYS B N 1
ATOM 1798 C CA . CYS B 1 91 ? 17.125 2.631 -5.832 1 96.69 91 CYS B CA 1
ATOM 1799 C C . CYS B 1 91 ? 16.078 1.912 -6.672 1 96.69 91 CYS B C 1
ATOM 1801 O O . CYS B 1 91 ? 15.734 0.759 -6.398 1 96.69 91 CYS B O 1
ATOM 1803 N N . PRO B 1 92 ? 15.445 2.646 -7.625 1 96.62 92 PRO B N 1
ATOM 1804 C CA . PRO B 1 92 ? 14.367 2.049 -8.414 1 96.62 92 PRO B CA 1
ATOM 1805 C C . PRO B 1 92 ? 14.75 0.704 -9.023 1 96.62 92 PRO B C 1
ATOM 1807 O O . PRO B 1 92 ? 13.93 -0.218 -9.062 1 96.62 92 PRO B O 1
ATOM 1810 N N . ARG B 1 93 ? 15.961 0.578 -9.391 1 95.12 93 ARG B N 1
ATOM 1811 C CA . ARG B 1 93 ? 16.406 -0.679 -9.984 1 95.12 93 ARG B CA 1
ATOM 1812 C C . ARG B 1 93 ? 16.266 -1.831 -8.992 1 95.12 93 ARG B C 1
ATOM 1814 O O . ARG B 1 93 ? 15.922 -2.949 -9.383 1 95.12 93 ARG B O 1
ATOM 1821 N N . HIS B 1 94 ? 16.562 -1.589 -7.805 1 97.5 94 HIS B N 1
ATOM 1822 C CA . HIS B 1 94 ? 16.469 -2.627 -6.785 1 97.5 94 HIS B CA 1
ATOM 1823 C C . HIS B 1 94 ? 15.023 -3.061 -6.578 1 97.5 94 HIS B C 1
ATOM 1825 O O . HIS B 1 94 ? 14.75 -4.238 -6.34 1 97.5 94 HIS B O 1
ATOM 1831 N N . LEU B 1 95 ? 14.047 -2.135 -6.656 1 97.75 95 LEU B N 1
ATOM 1832 C CA . LEU B 1 95 ? 12.625 -2.473 -6.578 1 97.75 95 LEU B CA 1
ATOM 1833 C C . LEU B 1 95 ? 12.211 -3.336 -7.762 1 97.75 95 LEU B C 1
ATOM 1835 O O . LEU B 1 95 ? 11.5 -4.332 -7.59 1 97.75 95 LEU B O 1
ATOM 1839 N N . MET B 1 96 ? 12.672 -2.912 -8.906 1 96.88 96 MET B N 1
ATOM 1840 C CA . MET B 1 96 ? 12.375 -3.682 -10.109 1 96.88 96 MET B CA 1
ATOM 1841 C C . MET B 1 96 ? 12.891 -5.109 -9.984 1 96.88 96 MET B C 1
ATOM 1843 O O . MET B 1 96 ? 12.156 -6.066 -10.258 1 96.88 96 MET B O 1
ATOM 1847 N N . LEU B 1 97 ? 14.117 -5.266 -9.555 1 96.81 97 LEU B N 1
ATOM 1848 C CA . LEU B 1 97 ? 14.703 -6.59 -9.391 1 96.81 97 LEU B CA 1
ATOM 1849 C C . LEU B 1 97 ? 13.938 -7.406 -8.359 1 96.81 97 LEU B C 1
ATOM 1851 O O . LEU B 1 97 ? 13.703 -8.602 -8.555 1 96.81 97 LEU B O 1
ATOM 1855 N N . ALA B 1 98 ? 13.562 -6.754 -7.254 1 97.56 98 ALA B N 1
ATOM 1856 C CA . ALA B 1 98 ? 12.789 -7.414 -6.207 1 97.56 98 ALA B CA 1
ATOM 1857 C C . ALA B 1 98 ? 11.492 -7.992 -6.766 1 97.56 98 ALA B C 1
ATOM 1859 O O . ALA B 1 98 ? 11.102 -9.109 -6.418 1 97.56 98 ALA B O 1
ATOM 1860 N N . VAL B 1 99 ? 10.828 -7.246 -7.629 1 97.88 99 VAL B N 1
ATOM 1861 C CA . VAL B 1 99 ? 9.539 -7.641 -8.172 1 97.88 99 VAL B CA 1
ATOM 1862 C C . VAL B 1 99 ? 9.734 -8.703 -9.25 1 97.88 99 VAL B C 1
ATOM 1864 O O . VAL B 1 99 ? 9.078 -9.75 -9.227 1 97.88 99 VAL B O 1
ATOM 1867 N N . ARG B 1 100 ? 10.656 -8.484 -10.148 1 97.06 100 ARG B N 1
ATOM 1868 C CA . ARG B 1 100 ? 10.789 -9.336 -11.328 1 97.06 100 ARG B CA 1
ATOM 1869 C C . ARG B 1 100 ? 11.422 -10.672 -10.969 1 97.06 100 ARG B C 1
ATOM 1871 O O . ARG B 1 100 ? 11.172 -11.68 -11.625 1 97.06 100 ARG B O 1
ATOM 1878 N N . CYS B 1 101 ? 12.156 -10.734 -9.883 1 97.12 101 CYS B N 1
ATOM 1879 C CA . CYS B 1 101 ? 12.836 -11.969 -9.508 1 97.12 101 CYS B CA 1
ATOM 1880 C C . CYS B 1 101 ? 12.008 -12.766 -8.508 1 97.12 101 CYS B C 1
ATOM 1882 O O . CYS B 1 101 ? 12.398 -13.867 -8.102 1 97.12 101 CYS B O 1
ATOM 1884 N N . ASP B 1 102 ? 10.961 -12.219 -8.055 1 97.19 102 ASP B N 1
ATOM 1885 C CA . ASP B 1 102 ? 10.023 -12.938 -7.199 1 97.19 102 ASP B CA 1
ATOM 1886 C C . ASP B 1 102 ? 8.828 -13.453 -8.008 1 97.19 102 ASP B C 1
ATOM 1888 O O . ASP B 1 102 ? 8.094 -12.664 -8.602 1 97.19 102 ASP B O 1
ATOM 1892 N N . ASP B 1 103 ? 8.555 -14.695 -7.953 1 96.81 103 ASP B N 1
ATOM 1893 C CA . ASP B 1 103 ? 7.562 -15.328 -8.812 1 96.81 103 ASP B CA 1
ATOM 1894 C C . ASP B 1 103 ? 6.172 -14.742 -8.57 1 96.81 103 ASP B C 1
ATOM 1896 O O . ASP B 1 103 ? 5.465 -14.398 -9.516 1 96.81 103 ASP B O 1
ATOM 1900 N N . GLU B 1 104 ? 5.746 -14.625 -7.352 1 96.88 104 GLU B N 1
ATOM 1901 C CA . GLU B 1 104 ? 4.41 -14.141 -7.023 1 96.88 104 GLU B CA 1
ATOM 1902 C C . GLU B 1 104 ? 4.246 -12.672 -7.387 1 96.88 104 GLU B C 1
ATOM 1904 O O . GLU B 1 104 ? 3.254 -12.281 -8 1 96.88 104 GLU B O 1
ATOM 1909 N N . LEU B 1 105 ? 5.262 -11.914 -7.082 1 97.69 105 LEU B N 1
ATOM 1910 C CA . LEU B 1 105 ? 5.199 -10.484 -7.352 1 97.69 105 LEU B CA 1
ATOM 1911 C C . LEU B 1 105 ? 5.266 -10.203 -8.852 1 97.69 105 LEU B C 1
ATOM 1913 O O . LEU B 1 105 ? 4.582 -9.312 -9.352 1 97.69 105 LEU B O 1
ATOM 1917 N N . ASP B 1 106 ? 6.074 -10.93 -9.531 1 96.5 106 ASP B N 1
ATOM 1918 C CA . ASP B 1 106 ? 6.203 -10.758 -10.977 1 96.5 106 ASP B CA 1
ATOM 1919 C C . ASP B 1 106 ? 4.867 -11.008 -11.672 1 96.5 106 ASP B C 1
ATOM 1921 O O . ASP B 1 106 ? 4.496 -10.281 -12.594 1 96.5 106 ASP B O 1
ATOM 1925 N N . ARG B 1 107 ? 4.211 -11.984 -11.219 1 96.25 107 ARG B N 1
ATOM 1926 C CA . ARG B 1 107 ? 2.91 -12.297 -11.805 1 96.25 107 ARG B CA 1
ATOM 1927 C C . ARG B 1 107 ? 1.881 -11.227 -11.453 1 96.25 107 ARG B C 1
ATOM 1929 O O . ARG B 1 107 ? 1.116 -10.781 -12.305 1 96.25 107 ARG B O 1
ATOM 1936 N N . LEU B 1 108 ? 1.871 -10.852 -10.234 1 96.06 108 LEU B N 1
ATOM 1937 C CA . LEU B 1 108 ? 0.891 -9.898 -9.734 1 96.06 108 LEU B CA 1
ATOM 1938 C C . LEU B 1 108 ? 1.116 -8.516 -10.344 1 96.06 108 LEU B C 1
ATOM 1940 O O . LEU B 1 108 ? 0.157 -7.809 -10.656 1 96.06 108 LEU B O 1
ATOM 1944 N N . LEU B 1 109 ? 2.443 -8.18 -10.57 1 96.69 109 LEU B N 1
ATOM 1945 C CA . LEU B 1 109 ? 2.791 -6.836 -11.016 1 96.69 109 LEU B CA 1
ATOM 1946 C C . LEU B 1 109 ? 3.357 -6.859 -12.43 1 96.69 109 LEU B C 1
ATOM 1948 O O . LEU B 1 109 ? 4.172 -6.008 -12.789 1 96.69 109 LEU B O 1
ATOM 1952 N N . GLY B 1 110 ? 2.992 -7.871 -13.141 1 93.88 110 GLY B N 1
ATOM 1953 C CA . GLY B 1 110 ? 3.506 -8.062 -14.484 1 93.88 110 GLY B CA 1
ATOM 1954 C C . GLY B 1 110 ? 3.246 -6.879 -15.398 1 93.88 110 GLY B C 1
ATOM 1955 O O . GLY B 1 110 ? 4.023 -6.617 -16.312 1 93.88 110 GLY B O 1
ATOM 1956 N N . ASP B 1 111 ? 2.207 -6.129 -15.094 1 90.44 111 ASP B N 1
ATOM 1957 C CA . ASP B 1 111 ? 1.801 -5.027 -15.961 1 90.44 111 ASP B CA 1
ATOM 1958 C C . ASP B 1 111 ? 2.393 -3.703 -15.492 1 90.44 111 ASP B C 1
ATOM 1960 O O . ASP B 1 111 ? 2.184 -2.664 -16.125 1 90.44 111 ASP B O 1
ATOM 1964 N N . VAL B 1 112 ? 3.098 -3.721 -14.406 1 91.88 112 VAL B N 1
ATOM 1965 C CA . VAL B 1 112 ? 3.678 -2.492 -13.875 1 91.88 112 VAL B CA 1
ATOM 1966 C C . VAL B 1 112 ? 5.047 -2.252 -14.508 1 91.88 112 VAL B C 1
ATOM 1968 O O . VAL B 1 112 ? 5.898 -3.145 -14.516 1 91.88 112 VAL B O 1
ATOM 1971 N N . ILE B 1 113 ? 5.219 -1.09 -15.07 1 90.88 113 ILE B N 1
ATOM 1972 C CA . ILE B 1 113 ? 6.484 -0.724 -15.703 1 90.88 113 ILE B CA 1
ATOM 1973 C C . ILE B 1 113 ? 7.324 0.099 -14.734 1 90.88 113 ILE B C 1
ATOM 1975 O O . ILE B 1 113 ? 6.867 1.118 -14.211 1 90.88 113 ILE B O 1
ATOM 1979 N N . PHE B 1 114 ? 8.492 -0.411 -14.492 1 89.94 114 PHE B N 1
ATOM 1980 C CA . PHE B 1 114 ? 9.438 0.315 -13.656 1 89.94 114 PHE B CA 1
ATOM 1981 C C . PHE B 1 114 ? 10.383 1.147 -14.516 1 89.94 114 PHE B C 1
ATOM 1983 O O . PHE B 1 114 ? 11.047 0.621 -15.406 1 89.94 114 PHE B O 1
ATOM 1990 N N . LEU B 1 115 ? 10.32 2.35 -14.375 1 77.88 115 LEU B N 1
ATOM 1991 C CA . LEU B 1 115 ? 11.148 3.232 -15.188 1 77.88 115 LEU B CA 1
ATOM 1992 C C . LEU B 1 115 ? 12.477 3.52 -14.5 1 77.88 115 LEU B C 1
ATOM 1994 O O . LEU B 1 115 ? 12.531 3.629 -13.273 1 77.88 115 LEU B O 1
ATOM 1998 N N . GLN B 1 116 ? 13.57 2.914 -14.727 1 67.56 116 GLN B N 1
ATOM 1999 C CA . GLN B 1 116 ? 14.883 3.125 -14.109 1 67.56 116 GLN B CA 1
ATOM 2000 C C . GLN B 1 116 ? 15.328 4.578 -14.25 1 67.56 116 GLN B C 1
ATOM 2002 O O . GLN B 1 116 ? 16.078 5.086 -13.414 1 67.56 116 GLN B O 1
ATOM 2007 N N . GLY B 1 117 ? 15.078 5.316 -15.32 1 50.53 117 GLY B N 1
ATOM 2008 C CA . GLY B 1 117 ? 15.523 6.68 -15.555 1 50.53 117 GLY B CA 1
ATOM 2009 C C . GLY B 1 117 ? 14.523 7.723 -15.078 1 50.53 117 GLY B C 1
ATOM 2010 O O . GLY B 1 117 ? 13.344 7.418 -14.898 1 50.53 117 GLY B O 1
ATOM 2011 N N . GLY B 1 118 ? 14.82 8.922 -14.289 1 44.84 118 GLY B N 1
ATOM 2012 C CA . GLY B 1 118 ? 14.094 10.039 -13.719 1 44.84 118 GLY B CA 1
ATOM 2013 C C . GLY B 1 118 ? 12.594 9.922 -13.859 1 44.84 118 GLY B C 1
ATOM 2014 O O . GLY B 1 118 ? 11.852 10.844 -13.523 1 44.84 118 GLY B O 1
ATOM 2015 N N . VAL B 1 119 ? 11.984 9.031 -14.656 1 46.91 119 VAL B N 1
ATOM 2016 C CA . VAL B 1 119 ? 10.578 9.109 -15.039 1 46.91 119 VAL B CA 1
ATOM 2017 C C . VAL B 1 119 ? 9.75 8.133 -14.203 1 46.91 119 VAL B C 1
ATOM 2019 O O . VAL B 1 119 ? 10.273 7.117 -13.734 1 46.91 119 VAL B O 1
ATOM 2022 N N . VAL B 1 120 ? 8.531 8.523 -13.68 1 46.62 120 VAL B N 1
ATOM 2023 C CA . VAL B 1 120 ? 7.469 7.906 -12.898 1 46.62 120 VAL B CA 1
ATOM 2024 C C . VAL B 1 120 ? 7.016 6.613 -13.562 1 46.62 120 VAL B C 1
ATOM 2026 O O . VAL B 1 120 ? 6.93 6.535 -14.789 1 46.62 120 VAL B O 1
ATOM 2029 N N . PRO B 1 121 ? 6.984 5.543 -12.859 1 45 121 PRO B N 1
ATOM 2030 C CA . PRO B 1 121 ? 6.5 4.289 -13.438 1 45 121 PRO B CA 1
ATOM 2031 C C . PRO B 1 121 ? 5.18 4.453 -14.188 1 45 121 PRO B C 1
ATOM 2033 O O . PRO B 1 121 ? 4.332 5.25 -13.781 1 45 121 PRO B O 1
ATOM 2036 N N . HIS B 1 122 ? 5.105 4.309 -15.523 1 47.88 122 HIS B N 1
ATOM 2037 C CA . HIS B 1 122 ? 3.854 4.363 -16.266 1 47.88 122 HIS B CA 1
ATOM 2038 C C . HIS B 1 122 ? 2.971 3.16 -15.953 1 47.88 122 HIS B C 1
ATOM 2040 O O . HIS B 1 122 ? 3.41 2.016 -16.078 1 47.88 122 HIS B O 1
ATOM 2046 N N . ILE B 1 123 ? 2.117 3.266 -14.977 1 45.47 123 ILE B N 1
ATOM 2047 C CA . ILE B 1 123 ? 1.094 2.234 -14.852 1 45.47 123 ILE B CA 1
ATOM 2048 C C . ILE B 1 123 ? 0.012 2.445 -15.906 1 45.47 123 ILE B C 1
ATOM 2050 O O . ILE B 1 123 ? -0.56 3.533 -16.016 1 45.47 123 ILE B O 1
ATOM 2054 N N . GLU B 1 124 ? -0.181 1.62 -16.906 1 45.25 124 GLU B N 1
ATOM 2055 C CA . GLU B 1 124 ? -1.153 1.784 -17.984 1 45.25 124 GLU B CA 1
ATOM 2056 C C . GLU B 1 124 ? -2.537 2.117 -17.438 1 45.25 124 GLU B C 1
ATOM 2058 O O . GLU B 1 124 ? -3.059 1.397 -16.578 1 45.25 124 GLU B O 1
ATOM 2063 N N . PRO B 1 125 ? -3.055 3.275 -17.797 1 38.81 125 PRO B N 1
ATOM 2064 C CA . PRO B 1 125 ? -4.379 3.723 -17.375 1 38.81 125 PRO B CA 1
ATOM 2065 C C . PRO B 1 125 ? -5.438 2.631 -17.484 1 38.81 125 PRO B C 1
ATOM 2067 O O . PRO B 1 125 ? -6.398 2.611 -16.703 1 38.81 125 PRO B O 1
ATOM 2070 N N . HIS B 1 126 ? -5.414 1.845 -18.5 1 44.66 126 HIS B N 1
ATOM 2071 C CA . HIS B 1 126 ? -6.465 0.853 -18.688 1 44.66 126 HIS B CA 1
ATOM 2072 C C . HIS B 1 126 ? -6.555 -0.095 -17.5 1 44.66 126 HIS B C 1
ATOM 2074 O O . HIS B 1 126 ? -7.602 -0.711 -17.281 1 44.66 126 HIS B O 1
ATOM 2080 N N . LEU B 1 127 ? -5.555 -0.296 -16.859 1 39.41 127 LEU B N 1
ATOM 2081 C CA . LEU B 1 127 ? -5.598 -1.158 -15.68 1 39.41 127 LEU B CA 1
ATOM 2082 C C . LEU B 1 127 ? -6.246 -0.44 -14.508 1 39.41 127 LEU B C 1
ATOM 2084 O O . LEU B 1 127 ? -6.637 -1.076 -13.523 1 39.41 127 LEU B O 1
ATOM 2088 N N . LEU B 1 128 ? -6.031 0.818 -14.352 1 38.09 128 LEU B N 1
ATOM 2089 C CA . LEU B 1 128 ? -6.672 1.585 -13.289 1 38.09 128 LEU B CA 1
ATOM 2090 C C . LEU B 1 128 ? -8.141 1.835 -13.617 1 38.09 128 LEU B C 1
ATOM 2092 O O . LEU B 1 128 ? -8.984 1.866 -12.719 1 38.09 128 LEU B O 1
ATOM 2096 N N . ARG B 1 129 ? -8.445 2.617 -14.727 1 36.38 129 ARG B N 1
ATOM 2097 C CA . ARG B 1 129 ? -9.758 3.184 -15.047 1 36.38 129 ARG B CA 1
ATOM 2098 C C . ARG B 1 129 ? -10.672 2.135 -15.672 1 36.38 129 ARG B C 1
ATOM 2100 O O . ARG B 1 129 ? -10.656 1.941 -16.891 1 36.38 129 ARG B O 1
ATOM 2107 N N . LYS B 1 130 ? -10.703 0.848 -15.453 1 36.84 130 LYS B N 1
ATOM 2108 C CA . LYS B 1 130 ? -11.828 0.27 -16.188 1 36.84 130 LYS B CA 1
ATOM 2109 C C . LYS B 1 130 ? -13.125 1.014 -15.875 1 36.84 130 LYS B C 1
ATOM 2111 O O . LYS B 1 130 ? -13.727 0.808 -14.82 1 36.84 130 LYS B O 1
ATOM 2116 N N . GLN B 1 131 ? -13.258 2.312 -16.219 1 32.19 131 GLN B N 1
ATOM 2117 C CA . GLN B 1 131 ? -14.594 2.902 -16.219 1 32.19 131 GLN B CA 1
ATOM 2118 C C . GLN B 1 131 ? -15.57 2.045 -17.016 1 32.19 131 GLN B C 1
ATOM 2120 O O . GLN B 1 131 ? -15.172 1.374 -17.969 1 32.19 131 GLN B O 1
ATOM 2125 N N . ASN B 1 132 ? -16.797 1.79 -16.484 1 30.66 132 ASN B N 1
ATOM 2126 C CA . ASN B 1 132 ? -18.062 1.289 -17.016 1 30.66 132 ASN B CA 1
ATOM 2127 C C . ASN B 1 132 ? -18.328 1.849 -18.406 1 30.66 132 ASN B C 1
ATOM 2129 O O . ASN B 1 132 ? -18.406 3.064 -18.594 1 30.66 132 ASN B O 1
ATOM 2133 N N . HIS B 1 133 ? -17.781 1.159 -19.531 1 24.31 133 HIS B N 1
ATOM 2134 C CA . HIS B 1 133 ? -18.703 1.24 -20.656 1 24.31 133 HIS B CA 1
ATOM 2135 C C . HIS B 1 133 ? -20.062 0.63 -20.312 1 24.31 133 HIS B C 1
ATOM 2137 O O . HIS B 1 133 ? -20.125 -0.385 -19.609 1 24.31 133 HIS B O 1
#

Sequence (266 aa):
MAEYSDTVHDARKVRRSRVTKSEESGRLSRSFRAGLNFPVGRMHRLFRRHSRKRIAEDAAIQMTAVLEYLTTELLELAGDAARANGKRRICPRHLMLAVRCDDELDRLLGDVIFLQGGVVPHIEPHLLRKQNHMAEYSDTVHDARKVRRSRVTKSEESGRLSRSFRAGLNFPVGRMHRLFRRHSRKRIAEDAAIQMTAVLEYLTTELLELAGDAARANGKRRICPRHLMLAVRCDDELDRLLGDVIFLQGGVVPHIEPHLLRKQNH